Protein AF-A0A353T1M1-F1 (afdb_monomer)

Solvent-accessible surface area (backbone atoms only — not comparable to full-atom values): 14730 Å² total; per-residue (Å²): 143,82,88,76,74,81,73,72,60,61,70,71,72,41,58,68,51,48,52,52,43,51,50,40,51,49,42,43,54,49,25,56,52,33,50,70,33,82,89,44,88,63,19,60,58,56,19,47,50,41,53,51,50,48,58,49,47,55,58,50,44,58,51,51,32,64,75,66,71,57,73,48,77,64,35,68,60,44,44,67,49,39,54,50,50,39,55,50,50,53,47,50,55,39,34,75,69,65,76,42,60,67,69,60,51,50,53,53,52,50,47,54,49,52,52,52,52,54,51,53,67,46,56,76,78,48,96,69,79,77,75,86,57,71,55,53,57,53,21,50,54,35,40,55,52,16,53,53,28,52,74,72,63,43,93,59,19,65,62,41,38,54,50,18,52,51,41,40,51,53,34,48,51,52,49,53,52,54,55,53,53,53,54,50,54,54,52,52,54,52,52,53,51,53,53,52,52,54,55,52,57,55,62,75,71,65,72,96,60,97,69,84,74,82,73,80,86,77,79,82,79,79,76,68,96,61,98,63,86,69,96,76,80,70,84,89,78,83,84,91,82,78,88,79,88,81,136

Mean predicted aligned error: 15.4 Å

Nearest PDB structures (foldseek):
  7drk-assembly1_B  TM=8.259E-01  e=5.791E-07  Staphylococcus aureus subsp. aureus N315

Radius of gyration: 29.07 Å; Cα contacts (8 Å, |Δi|>4): 138; chains: 1; bounding box: 79×62×90 Å

Sequence (247 aa):
MTENILNGGSFLLMNLPNALTLVRFLLVGVYAFLYFNEGLANNEMWAFLVFLLAGLTDILDGEIARRHNQITKWGKMMDPLADKLMLMTVLICLFIDHRIPLWAVSVVVLKELLMIFGVALLYGKKRVVVQSNFYGKFATVLFYIAITALVFNFTYAKYVLWAAIASTVVSSLQYAYSTLIKKKEMKEQGVMAEQCDVLKGQKSGRGPDGEKKQGTEGERWNKDWDGRLSDKDVPLEQSAGSTGKGD

pLDDT: mean 71.66, std 20.16, range [30.95, 94.25]

Structure (mmCIF, N/CA/C/O backbone):
data_AF-A0A353T1M1-F1
#
_entry.id   AF-A0A353T1M1-F1
#
loop_
_atom_site.group_PDB
_atom_site.id
_atom_site.type_symbol
_atom_site.label_atom_id
_atom_site.label_alt_id
_atom_site.label_comp_id
_atom_site.label_asym_id
_atom_site.label_entity_id
_atom_site.label_seq_id
_atom_site.pdbx_PDB_ins_code
_atom_site.Cartn_x
_atom_site.Cartn_y
_atom_site.Cartn_z
_atom_site.occupancy
_atom_site.B_iso_or_equiv
_atom_site.auth_seq_id
_atom_site.auth_comp_id
_atom_site.auth_asym_id
_atom_site.auth_atom_id
_atom_site.pdbx_PDB_model_num
ATOM 1 N N . MET A 1 1 ? -34.826 -20.289 -28.371 1.00 45.22 1 MET A N 1
ATOM 2 C CA . MET A 1 1 ? -33.392 -19.957 -28.174 1.00 45.22 1 MET A CA 1
ATOM 3 C C . MET A 1 1 ? -33.227 -18.506 -27.695 1.00 45.22 1 MET A C 1
ATOM 5 O O . MET A 1 1 ? -32.409 -17.776 -28.230 1.00 45.22 1 MET A O 1
ATOM 9 N N . THR A 1 2 ? -33.988 -18.059 -26.691 1.00 47.09 2 THR A N 1
ATOM 10 C CA . THR A 1 2 ? -33.965 -16.649 -26.235 1.00 47.09 2 THR A CA 1
ATOM 11 C C . THR A 1 2 ? -34.318 -16.516 -24.745 1.00 47.09 2 THR A C 1
ATOM 13 O O . THR A 1 2 ? -34.895 -15.523 -24.332 1.00 47.09 2 THR A O 1
ATOM 16 N N . GLU A 1 3 ? -33.956 -17.499 -23.915 1.00 45.69 3 GLU A N 1
ATOM 17 C CA . GLU A 1 3 ? -34.108 -17.424 -22.445 1.00 45.69 3 GLU A CA 1
ATOM 18 C C . GLU A 1 3 ? -32.755 -17.462 -21.709 1.00 45.69 3 GLU A C 1
ATOM 20 O O . GLU A 1 3 ? -32.647 -17.979 -20.608 1.00 45.69 3 GLU A O 1
ATOM 25 N N . ASN A 1 4 ? -31.691 -16.912 -22.308 1.00 50.88 4 ASN A N 1
ATOM 26 C CA . ASN A 1 4 ? -30.355 -16.872 -21.685 1.00 50.88 4 ASN A CA 1
ATOM 27 C C . ASN A 1 4 ? -29.764 -15.460 -21.524 1.00 50.88 4 ASN A C 1
ATOM 29 O O . ASN A 1 4 ? -28.598 -15.327 -21.171 1.00 50.88 4 ASN A O 1
ATOM 33 N N . ILE A 1 5 ? -30.545 -14.395 -21.737 1.00 54.06 5 ILE A N 1
ATOM 34 C CA . ILE A 1 5 ? -30.039 -13.009 -21.626 1.00 54.06 5 ILE A CA 1
ATOM 35 C C . ILE A 1 5 ? -30.434 -12.341 -20.293 1.00 54.06 5 ILE A C 1
ATOM 37 O O . ILE A 1 5 ? -29.791 -11.388 -19.866 1.00 54.06 5 ILE A O 1
ATOM 41 N N . LEU A 1 6 ? -31.402 -12.888 -19.548 1.00 48.31 6 LEU A N 1
ATOM 42 C CA . LEU A 1 6 ? -31.842 -12.320 -18.262 1.00 48.31 6 LEU A CA 1
ATOM 43 C C . LEU A 1 6 ? -31.117 -12.879 -17.026 1.00 48.31 6 LEU A C 1
ATOM 45 O O . LEU A 1 6 ? -31.485 -12.543 -15.906 1.00 48.31 6 LEU A O 1
ATOM 49 N N . ASN A 1 7 ? -30.062 -13.682 -17.205 1.00 45.16 7 ASN A N 1
ATOM 50 C CA . ASN A 1 7 ? -29.253 -14.207 -16.093 1.00 45.16 7 ASN A CA 1
ATOM 51 C C . ASN A 1 7 ? -27.874 -13.529 -15.954 1.00 45.16 7 ASN A C 1
ATOM 53 O O . ASN A 1 7 ? -27.050 -13.959 -15.155 1.00 45.16 7 ASN A O 1
ATOM 57 N N . GLY A 1 8 ? -27.626 -12.447 -16.703 1.00 43.12 8 GLY A N 1
ATOM 58 C CA . GLY A 1 8 ? -26.467 -11.563 -16.499 1.00 43.12 8 GLY A CA 1
ATOM 59 C C . GLY A 1 8 ? -26.686 -10.493 -15.419 1.00 43.12 8 GLY A C 1
ATOM 60 O O . GLY A 1 8 ? -25.742 -9.822 -15.015 1.00 43.12 8 GLY A O 1
ATOM 61 N N . GLY A 1 9 ? -27.925 -10.327 -14.938 1.00 43.44 9 GLY A N 1
ATOM 62 C CA . GLY A 1 9 ? -28.300 -9.309 -13.947 1.00 43.44 9 GLY A CA 1
ATOM 63 C C . GLY A 1 9 ? -28.197 -9.755 -12.484 1.00 43.44 9 GLY A C 1
ATOM 64 O O . GLY A 1 9 ? -28.266 -8.920 -11.588 1.00 43.44 9 GLY A O 1
ATOM 65 N N . SER A 1 10 ? -28.003 -11.047 -12.211 1.00 45.62 10 SER A N 1
ATOM 66 C CA . SER A 1 10 ? -27.932 -11.588 -10.845 1.00 45.62 10 SER A CA 1
ATOM 67 C C . SER A 1 10 ? -26.574 -11.365 -10.166 1.00 45.62 10 SER A C 1
ATOM 69 O O . SER A 1 10 ? -26.503 -11.386 -8.940 1.00 45.62 10 SER A O 1
ATOM 71 N N . PHE A 1 11 ? -25.514 -11.041 -10.918 1.00 46.78 11 PHE A N 1
ATOM 72 C CA . PHE A 1 11 ? -24.238 -10.600 -10.333 1.00 46.78 11 PHE A CA 1
ATOM 73 C C . PHE A 1 11 ? -24.343 -9.195 -9.710 1.00 46.78 11 PHE A C 1
ATOM 75 O O . PHE A 1 11 ? -23.659 -8.892 -8.736 1.00 46.78 11 PHE A O 1
ATOM 82 N N . LEU A 1 12 ? -25.262 -8.354 -10.207 1.00 46.03 12 LEU A N 1
ATOM 83 C CA . LEU A 1 12 ? -25.548 -7.025 -9.648 1.00 46.03 12 LEU A CA 1
ATOM 84 C C . LEU A 1 12 ? -26.443 -7.073 -8.394 1.00 46.03 12 LEU A C 1
ATOM 86 O O . LEU A 1 12 ? -26.642 -6.047 -7.748 1.00 46.03 12 LEU A O 1
ATOM 90 N N . LEU A 1 13 ? -26.944 -8.259 -8.021 1.00 43.56 13 LEU A N 1
ATOM 91 C CA . LEU A 1 13 ? -27.599 -8.523 -6.733 1.00 43.56 13 LEU A CA 1
ATOM 92 C C . LEU A 1 13 ? -26.611 -8.999 -5.651 1.00 43.56 13 LEU A C 1
ATOM 94 O O . LEU A 1 13 ? -27.024 -9.398 -4.564 1.00 43.56 13 LEU A O 1
ATOM 98 N N . MET A 1 14 ? -25.302 -8.932 -5.903 1.00 53.44 14 MET A N 1
ATOM 99 C CA . MET A 1 14 ? -24.322 -8.804 -4.827 1.00 53.44 14 MET A CA 1
ATOM 100 C C . MET A 1 14 ? -24.173 -7.318 -4.509 1.00 53.44 14 MET A C 1
ATOM 102 O O . MET A 1 14 ? -23.906 -6.530 -5.411 1.00 53.44 14 MET A O 1
ATOM 106 N N . ASN A 1 15 ? -24.332 -6.938 -3.234 1.00 68.81 15 ASN A N 1
ATOM 107 C CA . ASN A 1 15 ? -24.070 -5.584 -2.737 1.00 68.81 15 ASN A CA 1
ATOM 108 C C . ASN A 1 15 ? -22.866 -4.971 -3.463 1.00 68.81 15 ASN A C 1
ATOM 110 O O . ASN A 1 15 ? -21.771 -5.525 -3.364 1.00 68.81 15 ASN A O 1
ATOM 114 N N . LEU A 1 16 ? -23.078 -3.842 -4.151 1.00 69.50 16 LEU A N 1
ATOM 115 C CA . LEU A 1 16 ? -22.086 -3.152 -4.983 1.00 69.50 16 LEU A CA 1
ATOM 116 C C . LEU A 1 16 ? -20.672 -3.143 -4.356 1.00 69.50 16 LEU A C 1
ATOM 118 O O . LEU A 1 16 ? -19.725 -3.499 -5.052 1.00 69.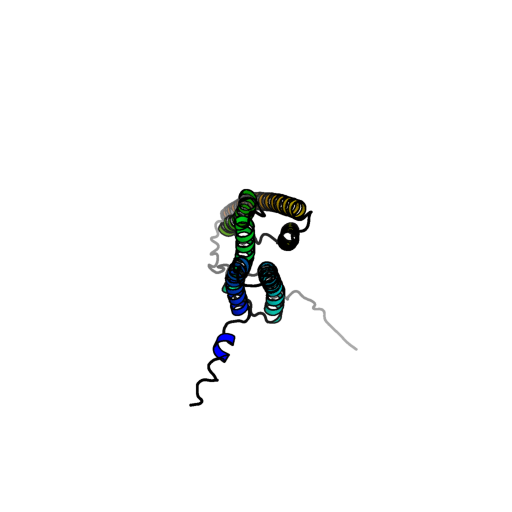50 16 LEU A O 1
ATOM 122 N N . PRO A 1 17 ? -20.499 -2.881 -3.040 1.00 69.44 17 PRO A N 1
ATOM 123 C CA . PRO A 1 17 ? -19.177 -2.919 -2.411 1.00 69.44 17 PRO A CA 1
ATOM 124 C C . PRO A 1 17 ? -18.475 -4.282 -2.487 1.00 69.44 17 PRO A C 1
ATOM 126 O O . PRO A 1 17 ? -17.287 -4.331 -2.763 1.00 69.44 17 PRO A O 1
ATOM 129 N N . ASN A 1 18 ? -19.194 -5.397 -2.319 1.00 76.00 18 ASN A N 1
ATOM 130 C CA . ASN A 1 18 ? -18.602 -6.739 -2.363 1.00 76.00 18 ASN A CA 1
ATOM 131 C C . ASN A 1 18 ? -18.086 -7.104 -3.763 1.00 76.00 18 ASN A C 1
ATOM 133 O O . ASN A 1 18 ? -17.063 -7.773 -3.896 1.00 76.00 18 ASN A O 1
ATOM 137 N N . ALA A 1 19 ? -18.787 -6.656 -4.809 1.00 79.06 19 ALA A N 1
ATOM 138 C CA . ALA A 1 19 ? -18.334 -6.845 -6.181 1.00 79.06 19 ALA A CA 1
ATOM 139 C C . ALA A 1 19 ? -17.029 -6.077 -6.441 1.00 79.06 19 ALA A C 1
ATOM 141 O O . ALA A 1 19 ? -16.116 -6.622 -7.057 1.00 79.06 19 ALA A O 1
ATOM 142 N N . LEU A 1 20 ? -16.903 -4.850 -5.923 1.00 77.88 20 LEU A N 1
ATOM 143 C CA . LEU A 1 20 ? -15.693 -4.042 -6.093 1.00 77.88 20 LEU A CA 1
ATOM 144 C C . LEU A 1 20 ? -14.504 -4.614 -5.315 1.00 77.88 20 LEU A C 1
ATOM 146 O O . LEU A 1 20 ? -13.406 -4.692 -5.871 1.00 77.88 20 LEU A O 1
ATOM 150 N N . THR A 1 21 ? -14.719 -5.122 -4.098 1.00 81.88 21 THR A N 1
ATOM 151 C CA . THR A 1 21 ? -13.661 -5.833 -3.373 1.00 81.88 21 THR A CA 1
ATOM 152 C C . THR A 1 21 ? -13.172 -7.052 -4.160 1.00 81.88 21 THR A C 1
ATOM 154 O O . THR A 1 21 ? -11.967 -7.263 -4.289 1.00 81.88 21 THR A O 1
ATOM 157 N N . LEU A 1 22 ? -14.086 -7.838 -4.743 1.00 83.94 22 LEU A N 1
ATOM 158 C CA . LEU A 1 22 ? -13.748 -9.019 -5.547 1.00 83.94 22 LEU A CA 1
ATOM 159 C C . LEU A 1 22 ? -12.988 -8.650 -6.828 1.00 83.94 22 LEU A C 1
ATOM 161 O O . LEU A 1 22 ? -11.992 -9.292 -7.163 1.00 83.94 22 LEU A O 1
ATOM 165 N N . VAL A 1 23 ? -13.406 -7.580 -7.507 1.00 87.19 23 VAL A N 1
ATOM 166 C CA . VAL A 1 23 ? -12.678 -7.018 -8.652 1.00 87.19 23 VAL A CA 1
ATOM 167 C C . VAL A 1 23 ? -11.261 -6.613 -8.243 1.00 87.19 23 VAL A C 1
ATOM 169 O O . VAL A 1 23 ? -10.322 -6.891 -8.984 1.00 87.19 23 VAL A O 1
ATOM 172 N N . ARG A 1 24 ? -11.063 -6.045 -7.046 1.00 87.69 24 ARG A N 1
ATOM 173 C CA . ARG A 1 24 ? -9.726 -5.709 -6.532 1.00 87.69 24 ARG A CA 1
ATOM 174 C C . ARG A 1 24 ? -8.852 -6.937 -6.324 1.00 87.69 24 ARG A C 1
ATOM 176 O O . ARG A 1 24 ? -7.706 -6.930 -6.755 1.00 87.69 24 ARG A O 1
ATOM 183 N N . PHE A 1 25 ? -9.387 -8.007 -5.742 1.00 88.25 25 PHE A N 1
ATOM 184 C CA . PHE A 1 25 ? -8.661 -9.278 -5.646 1.00 88.25 25 PHE A CA 1
ATOM 185 C C . PHE A 1 25 ? -8.239 -9.807 -7.020 1.00 88.25 25 PHE A C 1
ATOM 187 O O . PHE A 1 25 ? -7.111 -10.272 -7.184 1.00 88.25 25 PHE A O 1
ATOM 194 N N . LEU A 1 26 ? -9.114 -9.689 -8.019 1.00 91.38 26 LEU A N 1
ATOM 195 C CA . LEU A 1 26 ? -8.794 -10.061 -9.392 1.00 91.38 26 LEU A CA 1
ATOM 196 C C . LEU A 1 26 ? -7.691 -9.159 -9.974 1.00 91.38 26 LEU A C 1
ATOM 198 O O . LEU A 1 26 ? -6.747 -9.670 -10.574 1.00 91.38 26 LEU A O 1
ATOM 202 N N . LEU A 1 27 ? -7.752 -7.844 -9.734 1.00 91.75 27 LEU A N 1
ATOM 203 C CA . LEU A 1 27 ? -6.730 -6.870 -10.143 1.00 91.75 27 LEU A CA 1
ATOM 204 C C . LEU A 1 27 ? -5.345 -7.191 -9.555 1.00 91.75 27 LEU A C 1
ATOM 206 O O . LEU A 1 27 ? -4.354 -6.985 -10.248 1.00 91.75 27 LEU A O 1
ATOM 210 N N . VAL A 1 28 ? -5.252 -7.751 -8.340 1.00 93.00 28 VAL A N 1
ATOM 211 C CA . VAL A 1 28 ? -3.972 -8.222 -7.766 1.00 93.00 28 VAL A CA 1
ATOM 212 C C . VAL A 1 28 ? -3.347 -9.318 -8.633 1.00 93.00 28 VAL A C 1
ATOM 214 O O . VAL A 1 28 ? -2.156 -9.268 -8.941 1.00 93.00 28 VAL A O 1
ATOM 217 N N . GLY A 1 29 ? -4.146 -10.303 -9.052 1.00 92.44 29 GLY A N 1
ATOM 218 C CA . GLY A 1 29 ? -3.681 -11.379 -9.931 1.00 92.44 29 GLY A CA 1
ATOM 219 C C . GLY A 1 29 ? -3.311 -10.866 -11.322 1.00 92.44 29 GLY A C 1
ATOM 220 O O . GLY A 1 29 ? -2.262 -11.221 -11.857 1.00 92.44 29 GLY A O 1
ATOM 221 N N . VAL A 1 30 ? -4.137 -9.977 -11.880 1.00 93.50 30 VAL A N 1
ATOM 222 C CA . VAL A 1 30 ? -3.879 -9.333 -13.176 1.00 93.50 30 VAL A CA 1
ATOM 223 C C . VAL A 1 30 ? -2.600 -8.499 -13.136 1.00 93.50 30 VAL A C 1
ATOM 225 O O . VAL A 1 30 ? -1.827 -8.556 -14.085 1.00 93.50 30 VAL A O 1
ATOM 228 N N . TYR A 1 31 ? -2.336 -7.778 -12.043 1.00 94.25 31 TYR A N 1
ATOM 229 C CA . TYR A 1 31 ? -1.090 -7.039 -11.852 1.00 94.25 31 TYR A CA 1
ATOM 230 C C . TYR A 1 31 ? 0.122 -7.964 -11.961 1.00 94.25 31 TYR A C 1
ATOM 232 O O . TYR A 1 31 ? 1.011 -7.707 -12.768 1.00 94.25 31 TYR A O 1
ATOM 240 N N . ALA A 1 32 ? 0.144 -9.053 -11.184 1.00 92.88 32 ALA A N 1
ATOM 241 C CA . ALA A 1 32 ? 1.266 -9.988 -11.182 1.00 92.88 32 ALA A CA 1
ATOM 242 C C . ALA A 1 32 ? 1.455 -10.644 -12.557 1.00 92.88 32 ALA A C 1
ATOM 244 O O . ALA A 1 32 ? 2.579 -10.755 -13.041 1.00 92.88 32 ALA A O 1
ATOM 245 N N . PHE A 1 33 ? 0.351 -11.029 -13.202 1.00 92.81 33 PHE A N 1
ATOM 246 C CA . PHE A 1 33 ? 0.376 -11.597 -14.544 1.00 92.81 33 PHE A CA 1
ATOM 247 C C . PHE A 1 33 ? 0.945 -10.614 -15.569 1.00 92.81 33 PHE A C 1
ATOM 249 O O . PHE A 1 33 ? 1.840 -10.983 -16.319 1.00 92.81 33 PHE A O 1
ATOM 256 N N . LEU A 1 34 ? 0.464 -9.367 -15.593 1.00 92.12 34 LEU A N 1
ATOM 257 C CA . LEU A 1 34 ? 0.955 -8.352 -16.524 1.00 92.12 34 LEU A CA 1
ATOM 258 C C . LEU A 1 34 ? 2.414 -8.000 -16.255 1.00 92.12 34 LEU A C 1
ATOM 260 O O . LEU A 1 34 ? 3.172 -7.908 -17.209 1.00 92.12 34 LEU A O 1
ATOM 264 N N . TYR A 1 35 ? 2.819 -7.859 -14.991 1.00 90.69 35 TYR A N 1
ATOM 265 C CA . TYR A 1 35 ? 4.187 -7.482 -14.627 1.00 90.69 35 TYR A CA 1
ATOM 266 C C . TYR A 1 35 ? 5.226 -8.478 -15.164 1.00 90.69 35 TYR A C 1
ATOM 268 O O . TYR A 1 35 ? 6.243 -8.067 -15.708 1.00 90.69 35 TYR A O 1
ATOM 276 N N . PHE A 1 36 ? 4.952 -9.783 -15.069 1.00 90.19 36 PHE A N 1
ATOM 277 C CA . PHE A 1 36 ? 5.863 -10.833 -15.546 1.00 90.19 36 PHE A CA 1
ATOM 278 C C . PHE A 1 36 ? 5.631 -11.264 -16.999 1.00 90.19 36 PHE A C 1
ATOM 280 O O . PHE A 1 36 ? 6.318 -12.156 -17.494 1.00 90.19 36 PHE A O 1
ATOM 287 N N . ASN A 1 37 ? 4.672 -10.664 -17.707 1.00 90.50 37 ASN A N 1
ATOM 288 C CA . ASN A 1 37 ? 4.412 -11.020 -19.095 1.00 90.50 37 ASN A CA 1
ATOM 289 C C . ASN A 1 37 ? 5.392 -10.300 -20.029 1.00 90.50 37 ASN A C 1
ATOM 291 O O . ASN A 1 37 ? 5.101 -9.223 -20.544 1.00 90.50 37 ASN A O 1
ATOM 295 N N . GLU A 1 38 ? 6.551 -10.915 -20.262 1.00 80.69 38 GLU A N 1
ATOM 296 C CA . GLU A 1 38 ? 7.595 -10.413 -21.171 1.00 80.69 38 GLU A CA 1
ATOM 297 C C . GLU A 1 38 ? 7.135 -10.316 -22.639 1.00 80.69 3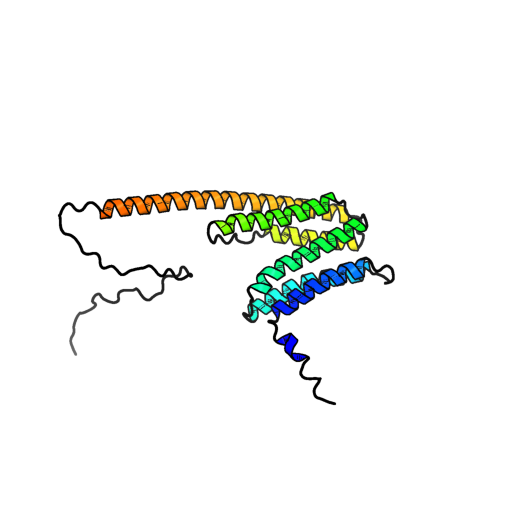8 GLU A C 1
ATOM 299 O O . GLU A 1 38 ? 7.747 -9.614 -23.440 1.00 80.69 38 GLU A O 1
ATOM 304 N N . GLY A 1 39 ? 6.039 -10.992 -23.008 1.00 80.00 39 GLY A N 1
ATOM 305 C CA . GLY A 1 39 ? 5.470 -10.950 -24.357 1.00 80.00 39 GLY A CA 1
ATOM 306 C C . GLY A 1 39 ? 4.669 -9.681 -24.669 1.00 80.00 39 GLY A C 1
ATOM 307 O O . GLY A 1 39 ? 4.360 -9.430 -25.834 1.00 80.00 39 GLY A O 1
ATOM 308 N N . LEU A 1 40 ? 4.323 -8.873 -23.659 1.00 83.56 40 LEU A N 1
ATOM 309 C CA . LEU A 1 40 ? 3.669 -7.579 -23.854 1.00 83.56 40 LEU A CA 1
ATOM 310 C C . LEU A 1 40 ? 4.695 -6.444 -23.879 1.00 83.56 40 LEU A C 1
ATOM 312 O O . LEU A 1 40 ? 5.437 -6.229 -22.924 1.00 83.56 40 LEU A O 1
ATOM 316 N N . ALA A 1 41 ? 4.650 -5.622 -24.929 1.00 82.75 41 ALA A N 1
ATOM 317 C CA . ALA A 1 41 ? 5.358 -4.349 -24.924 1.00 82.75 41 ALA A CA 1
ATOM 318 C C . ALA A 1 41 ? 4.828 -3.452 -23.788 1.00 82.75 41 ALA A C 1
ATOM 320 O O . ALA A 1 41 ? 3.616 -3.275 -23.638 1.00 82.75 41 ALA A O 1
ATOM 321 N N . ASN A 1 42 ? 5.741 -2.854 -23.015 1.00 85.12 42 ASN A N 1
ATOM 322 C CA . ASN A 1 42 ? 5.429 -1.992 -21.866 1.00 85.12 42 ASN A CA 1
ATOM 323 C C . ASN A 1 42 ? 4.602 -2.688 -20.766 1.00 85.12 42 ASN A C 1
ATOM 325 O O . ASN A 1 42 ? 3.761 -2.057 -20.122 1.00 85.12 42 ASN A O 1
ATOM 329 N N . ASN A 1 43 ? 4.832 -3.982 -20.551 1.00 88.62 43 ASN A N 1
ATOM 330 C CA . ASN A 1 43 ? 4.245 -4.786 -19.477 1.00 88.62 43 ASN A CA 1
ATOM 331 C C . ASN A 1 43 ? 4.245 -4.084 -18.096 1.00 88.62 43 ASN A C 1
ATOM 333 O O . ASN A 1 43 ? 3.204 -4.025 -17.440 1.00 88.62 43 ASN A O 1
ATOM 337 N N . GLU A 1 44 ? 5.356 -3.451 -17.704 1.00 86.88 44 GLU A N 1
ATOM 338 C CA . GLU A 1 44 ? 5.484 -2.672 -16.463 1.00 86.88 44 GLU A CA 1
ATOM 339 C C . GLU A 1 44 ? 4.497 -1.495 -16.391 1.00 86.88 44 GLU A C 1
ATOM 341 O O . GLU A 1 44 ? 3.910 -1.231 -15.341 1.00 86.88 44 GLU A O 1
ATOM 346 N N . MET A 1 45 ? 4.266 -0.804 -17.512 1.00 89.25 45 MET A N 1
ATOM 347 C CA . MET A 1 45 ? 3.338 0.327 -17.582 1.00 89.25 45 MET A CA 1
ATOM 348 C C . MET A 1 45 ? 1.886 -0.141 -17.447 1.00 89.25 45 MET A C 1
ATOM 350 O O . MET A 1 45 ? 1.102 0.484 -16.733 1.00 89.25 45 MET A O 1
ATOM 354 N N . TRP A 1 46 ? 1.525 -1.259 -18.082 1.00 91.62 46 TRP A N 1
ATOM 355 C CA . TRP A 1 46 ? 0.195 -1.857 -17.940 1.00 91.62 46 TRP A CA 1
ATOM 356 C C . TRP A 1 46 ? -0.059 -2.364 -16.519 1.00 91.62 46 TRP A C 1
ATOM 358 O O . TRP A 1 46 ? -1.130 -2.114 -15.963 1.00 91.62 46 TRP A O 1
ATOM 368 N N . ALA A 1 47 ? 0.933 -3.008 -15.902 1.00 91.62 47 ALA A N 1
ATOM 369 C CA . ALA A 1 47 ? 0.865 -3.400 -14.499 1.00 91.62 47 ALA A CA 1
ATOM 370 C C . ALA A 1 47 ? 0.691 -2.168 -13.593 1.00 91.62 47 ALA A C 1
ATOM 372 O O . ALA A 1 47 ? -0.185 -2.147 -12.730 1.00 91.62 47 ALA A O 1
ATOM 373 N N . PHE A 1 48 ? 1.442 -1.091 -13.835 1.00 91.31 48 PHE A N 1
ATOM 374 C CA . PHE A 1 48 ? 1.289 0.158 -13.091 1.00 91.31 48 PHE A CA 1
ATOM 375 C C . PHE A 1 48 ? -0.103 0.785 -13.237 1.00 91.31 48 PHE A C 1
ATOM 377 O O . PHE A 1 48 ? -0.675 1.243 -12.248 1.00 91.31 48 PHE A O 1
ATOM 384 N N . LEU A 1 49 ? -0.687 0.771 -14.438 1.00 92.56 49 LEU A N 1
ATOM 385 C CA . LEU A 1 49 ? -2.060 1.237 -14.645 1.00 92.56 49 LEU A CA 1
ATOM 386 C C . LEU A 1 49 ? -3.058 0.415 -13.827 1.00 92.56 49 LEU A C 1
ATOM 388 O O . LEU A 1 49 ? -3.940 0.987 -13.194 1.00 92.56 49 LEU A O 1
ATOM 392 N N . VAL A 1 50 ? -2.893 -0.908 -13.773 1.00 93.56 50 VAL A N 1
ATOM 393 C CA . VAL A 1 50 ? -3.715 -1.786 -12.926 1.00 93.56 50 VAL A CA 1
ATOM 394 C C . VAL A 1 50 ? -3.541 -1.462 -11.441 1.00 93.56 50 VAL A C 1
ATOM 396 O O . VAL A 1 50 ? -4.531 -1.405 -10.713 1.00 93.56 50 VAL A O 1
ATOM 399 N N . PHE A 1 51 ? -2.315 -1.184 -10.993 1.00 92.31 51 PHE A N 1
ATOM 400 C CA . PHE A 1 51 ? -2.044 -0.721 -9.631 1.00 92.31 51 PHE A CA 1
ATOM 401 C C . PHE A 1 51 ? -2.761 0.588 -9.299 1.00 92.31 51 PHE A C 1
ATOM 403 O O . PHE A 1 51 ? -3.440 0.681 -8.274 1.00 92.31 51 PHE A O 1
ATOM 410 N N . LEU A 1 52 ? -2.684 1.572 -10.194 1.00 91.69 52 LEU A N 1
ATOM 411 C CA . LEU A 1 52 ? -3.358 2.852 -10.019 1.00 91.69 52 LEU A CA 1
ATOM 412 C C . LEU A 1 52 ? -4.885 2.697 -10.014 1.00 91.69 52 LEU A C 1
ATOM 414 O O . LEU A 1 52 ? -5.559 3.282 -9.168 1.00 91.69 52 LEU A O 1
ATOM 418 N N . LEU A 1 53 ? -5.432 1.880 -10.919 1.00 91.12 53 LEU A N 1
ATOM 419 C CA . LEU A 1 53 ? -6.864 1.585 -10.984 1.00 91.12 53 LEU A CA 1
ATOM 420 C C . LEU A 1 53 ? -7.355 0.877 -9.719 1.00 91.12 53 LEU A C 1
ATOM 422 O O . LEU A 1 53 ? -8.411 1.237 -9.201 1.00 91.12 53 LEU A O 1
ATOM 426 N N . ALA A 1 54 ? -6.595 -0.082 -9.186 1.00 90.00 54 ALA A N 1
ATOM 427 C CA . ALA A 1 54 ? -6.947 -0.775 -7.949 1.00 90.00 54 ALA A CA 1
ATOM 428 C C . ALA A 1 54 ? -7.026 0.191 -6.754 1.00 90.00 54 ALA A C 1
ATOM 430 O O . ALA A 1 54 ? -7.997 0.140 -5.999 1.00 90.00 54 ALA A O 1
ATOM 431 N N . GLY A 1 55 ? -6.054 1.102 -6.623 1.00 85.75 55 GLY A N 1
ATOM 432 C CA . GLY A 1 55 ? -6.055 2.128 -5.575 1.00 85.75 55 GLY A CA 1
ATOM 433 C C . GLY A 1 55 ? -7.163 3.171 -5.755 1.00 85.75 55 GLY A C 1
ATOM 434 O O . GLY A 1 55 ? -7.810 3.568 -4.789 1.00 85.75 55 GLY A O 1
ATOM 435 N N . LEU A 1 56 ? -7.446 3.586 -6.993 1.00 86.56 56 LEU A N 1
ATOM 436 C CA . LEU A 1 56 ? -8.534 4.526 -7.274 1.00 86.56 56 LEU A CA 1
ATOM 437 C C . LEU A 1 56 ? -9.909 3.909 -6.988 1.00 86.56 56 LEU A C 1
ATOM 439 O O . LEU A 1 56 ? -10.798 4.595 -6.483 1.00 86.56 56 LEU A O 1
ATOM 443 N N . THR A 1 57 ? -10.068 2.613 -7.268 1.00 84.19 57 THR A N 1
ATOM 444 C CA . THR A 1 57 ? -11.310 1.878 -7.000 1.00 84.19 57 THR A CA 1
ATOM 445 C C . THR A 1 57 ? -11.663 1.913 -5.509 1.00 84.19 57 THR A C 1
ATOM 447 O O . THR A 1 57 ? -12.831 2.118 -5.206 1.00 84.19 57 THR A O 1
ATOM 450 N N . ASP A 1 58 ? -10.677 1.854 -4.599 1.00 81.88 58 ASP A N 1
ATOM 451 C CA . ASP A 1 58 ? -10.875 1.952 -3.134 1.00 81.88 58 ASP A CA 1
ATOM 452 C C . ASP A 1 58 ? -11.409 3.303 -2.650 1.00 81.88 58 ASP A C 1
ATOM 454 O O . ASP A 1 58 ? -12.211 3.413 -1.723 1.00 81.88 58 ASP A O 1
ATOM 458 N N . ILE A 1 59 ? -10.981 4.379 -3.300 1.00 78.50 59 ILE A N 1
ATOM 459 C CA . ILE A 1 59 ? -11.465 5.713 -2.948 1.00 78.50 59 ILE A CA 1
ATOM 460 C C . ILE A 1 59 ? -12.906 5.877 -3.439 1.00 78.50 59 ILE A C 1
ATOM 462 O O . ILE A 1 59 ? -13.758 6.425 -2.733 1.00 78.50 59 ILE A O 1
ATOM 466 N N . LEU A 1 60 ? -13.178 5.401 -4.656 1.00 77.44 60 LEU A N 1
ATOM 467 C CA . LEU A 1 60 ? -14.489 5.509 -5.284 1.00 77.44 60 LEU A CA 1
ATOM 468 C C . LEU A 1 60 ? -15.529 4.627 -4.583 1.00 77.44 60 LEU A C 1
ATOM 470 O O . LEU A 1 60 ? -16.639 5.091 -4.320 1.00 77.44 60 LEU A O 1
ATOM 474 N N . ASP A 1 61 ? -15.188 3.390 -4.226 1.00 72.56 61 ASP A N 1
ATOM 475 C CA . ASP A 1 61 ? -16.114 2.466 -3.570 1.00 72.56 61 ASP A CA 1
ATOM 476 C C . ASP A 1 61 ? -16.423 2.858 -2.123 1.00 72.56 61 ASP A C 1
ATOM 478 O O . ASP A 1 61 ? -17.589 2.815 -1.716 1.00 72.56 61 ASP A O 1
ATOM 482 N N . GLY A 1 62 ? -15.441 3.385 -1.391 1.00 70.62 62 GLY A N 1
ATOM 483 C CA . GLY A 1 62 ? -15.639 3.971 -0.070 1.00 70.62 62 GLY A CA 1
ATOM 484 C C . GLY A 1 62 ? -16.571 5.186 -0.092 1.00 70.62 62 GLY A C 1
ATOM 485 O O . GLY A 1 62 ? -17.342 5.404 0.848 1.00 70.62 62 GLY A O 1
ATOM 486 N N . GLU A 1 63 ? -16.561 5.981 -1.162 1.00 72.62 63 GLU A N 1
ATOM 487 C CA . GLU A 1 63 ? -17.486 7.105 -1.334 1.00 72.62 63 GLU A CA 1
ATOM 488 C C . GLU A 1 63 ? -18.898 6.629 -1.701 1.00 72.62 63 GLU A C 1
ATOM 490 O O . GLU A 1 63 ? -19.885 7.060 -1.096 1.00 72.62 63 GLU A O 1
ATOM 495 N N . ILE A 1 64 ? -19.006 5.693 -2.647 1.00 70.19 64 ILE A N 1
ATOM 496 C CA . ILE A 1 64 ? -20.290 5.159 -3.117 1.00 70.19 64 ILE A CA 1
ATOM 497 C C . ILE A 1 64 ? -20.996 4.375 -2.003 1.00 70.19 64 ILE A C 1
ATOM 499 O O . ILE A 1 64 ? -22.197 4.567 -1.793 1.00 70.19 64 ILE A O 1
ATOM 503 N N . ALA A 1 65 ? -20.270 3.557 -1.236 1.00 68.44 65 ALA A N 1
ATOM 504 C CA . ALA A 1 65 ? -20.818 2.782 -0.123 1.00 68.44 65 ALA A CA 1
ATOM 505 C C . ALA A 1 65 ? -21.364 3.679 0.998 1.00 68.44 65 ALA A C 1
ATOM 507 O O . ALA A 1 65 ? -22.413 3.376 1.573 1.00 68.44 65 ALA A O 1
ATOM 508 N N . ARG A 1 66 ? -20.693 4.809 1.276 1.00 70.06 66 ARG A N 1
ATOM 509 C CA . ARG A 1 66 ? -21.162 5.814 2.244 1.00 70.06 66 ARG A CA 1
ATOM 510 C C . ARG A 1 66 ? -22.432 6.515 1.776 1.00 70.06 66 ARG A C 1
ATOM 512 O O . ARG A 1 66 ? -23.323 6.742 2.586 1.00 70.06 66 ARG A O 1
ATOM 519 N N . ARG A 1 67 ? -22.539 6.820 0.482 1.00 70.06 67 ARG A N 1
ATOM 520 C CA . ARG A 1 67 ? -23.718 7.490 -0.094 1.00 70.06 67 ARG A CA 1
ATOM 521 C C . ARG A 1 67 ? -24.945 6.585 -0.176 1.00 70.06 67 ARG A C 1
ATOM 523 O O . ARG A 1 67 ? -26.055 7.073 -0.013 1.00 70.06 67 ARG A O 1
ATOM 530 N N . HIS A 1 68 ? -24.751 5.284 -0.384 1.00 67.75 68 HIS A N 1
ATOM 531 C CA . HIS A 1 68 ? -25.852 4.330 -0.545 1.00 67.75 68 HIS A CA 1
ATOM 532 C C . HIS A 1 68 ? -26.211 3.568 0.742 1.00 67.75 68 HIS A C 1
ATOM 534 O O . HIS A 1 68 ? -27.134 2.762 0.717 1.00 67.75 68 HIS A O 1
ATOM 540 N N . ASN A 1 69 ? -25.509 3.788 1.865 1.00 66.19 69 ASN A N 1
ATOM 541 C CA . ASN A 1 69 ? -25.677 3.033 3.122 1.00 66.19 69 ASN A CA 1
ATOM 542 C C . ASN A 1 69 ? -25.571 1.497 2.969 1.00 66.19 69 ASN A C 1
ATOM 544 O O . ASN A 1 69 ? -26.001 0.741 3.838 1.00 66.19 69 ASN A O 1
ATOM 548 N N . GLN A 1 70 ? -24.954 1.005 1.891 1.00 66.06 70 GLN A N 1
ATOM 549 C CA . GLN A 1 70 ? -24.851 -0.426 1.574 1.00 66.06 70 GLN A CA 1
ATOM 550 C C . GLN A 1 70 ? -23.579 -1.070 2.150 1.00 66.06 70 GLN A C 1
ATOM 552 O O . GLN A 1 70 ? -22.930 -1.892 1.506 1.00 66.06 70 GLN A O 1
ATOM 557 N N . ILE A 1 71 ? -23.198 -0.709 3.376 1.00 67.19 71 ILE A N 1
ATOM 558 C CA . ILE A 1 71 ? -21.970 -1.214 4.002 1.00 67.19 71 ILE A CA 1
ATOM 559 C C . ILE A 1 71 ? -22.207 -2.638 4.521 1.00 67.19 71 ILE A C 1
ATOM 561 O O . ILE A 1 71 ? -22.935 -2.848 5.492 1.00 67.19 71 ILE A O 1
ATOM 565 N N . THR A 1 72 ? -21.560 -3.631 3.907 1.00 74.69 72 THR A N 1
ATOM 566 C CA . THR A 1 72 ? -21.587 -5.015 4.406 1.00 74.69 72 THR A CA 1
ATOM 567 C C . THR A 1 72 ? -20.472 -5.256 5.421 1.00 74.69 72 THR A C 1
ATOM 569 O O . THR A 1 72 ? -19.383 -4.688 5.328 1.00 74.69 72 THR A O 1
ATOM 572 N N . LYS A 1 73 ? -20.718 -6.139 6.401 1.00 74.50 73 LYS A N 1
ATOM 573 C CA . LYS A 1 73 ? -19.678 -6.570 7.356 1.00 74.50 73 LYS A CA 1
ATOM 574 C C . LYS A 1 73 ? -18.516 -7.284 6.652 1.00 74.50 73 LYS A C 1
ATOM 576 O O . LYS A 1 73 ? -17.376 -7.119 7.069 1.00 74.50 73 LYS A O 1
ATOM 581 N N . TRP A 1 74 ? -18.823 -8.043 5.596 1.00 73.94 74 TRP A N 1
ATOM 582 C CA . TRP A 1 74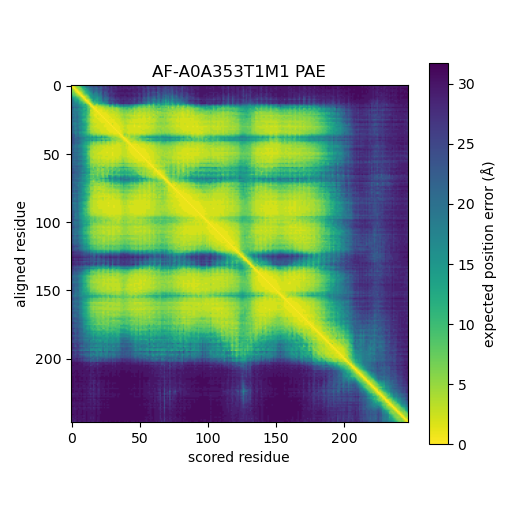 ? -17.842 -8.761 4.782 1.00 73.94 74 TRP A CA 1
ATOM 583 C C . TRP A 1 74 ? -16.950 -7.813 3.980 1.00 73.94 74 TRP A C 1
ATOM 585 O O . TRP A 1 74 ? -15.737 -7.867 4.158 1.00 73.94 74 TRP A O 1
ATOM 595 N N . GLY A 1 75 ? -17.529 -6.901 3.190 1.00 74.50 75 GLY A N 1
ATOM 596 C CA . GLY A 1 75 ? -16.769 -5.915 2.410 1.00 74.50 75 GLY A CA 1
ATOM 597 C C . GLY A 1 75 ? -15.837 -5.098 3.300 1.00 74.50 75 GLY A C 1
ATOM 598 O O . GLY A 1 75 ? -14.631 -5.117 3.106 1.00 74.50 75 GLY A O 1
ATOM 599 N N . LYS A 1 76 ? -16.350 -4.572 4.421 1.00 75.38 76 LYS A N 1
ATOM 600 C CA . LYS A 1 76 ? -15.549 -3.789 5.378 1.00 75.38 76 LYS A CA 1
ATOM 601 C C . LYS A 1 76 ? -14.308 -4.517 5.923 1.00 75.38 76 LYS A C 1
ATOM 603 O O . LYS A 1 76 ? -13.341 -3.864 6.310 1.00 75.38 76 LYS A O 1
ATOM 608 N N . MET A 1 77 ? -14.343 -5.846 6.024 1.00 78.12 77 MET A N 1
ATOM 609 C CA . MET A 1 77 ? -13.188 -6.646 6.450 1.00 78.12 77 MET A CA 1
ATOM 610 C C . MET A 1 77 ? -12.264 -6.996 5.278 1.00 78.12 77 MET A C 1
ATOM 612 O O . MET A 1 77 ? -11.052 -7.087 5.464 1.00 78.12 77 MET A O 1
ATOM 616 N N . MET A 1 78 ? -12.835 -7.198 4.093 1.00 81.69 78 MET A N 1
ATOM 617 C CA . MET A 1 78 ? -12.118 -7.594 2.885 1.00 81.69 78 MET A CA 1
ATOM 618 C C . MET A 1 78 ? -11.416 -6.413 2.201 1.00 81.69 78 MET A C 1
ATOM 620 O O . MET A 1 78 ? -10.331 -6.617 1.667 1.00 81.69 78 MET A O 1
ATOM 624 N N . ASP A 1 79 ? -11.951 -5.190 2.265 1.00 81.50 79 ASP A N 1
ATOM 625 C CA . ASP A 1 79 ? -11.355 -4.017 1.599 1.00 81.50 79 ASP A CA 1
ATOM 626 C C . ASP A 1 79 ? -9.922 -3.740 2.093 1.00 81.50 79 ASP A C 1
ATOM 628 O O . ASP A 1 79 ? -9.002 -3.695 1.268 1.00 81.50 79 ASP A O 1
ATOM 632 N N . PRO A 1 80 ? -9.653 -3.682 3.418 1.00 80.38 80 PRO A N 1
ATOM 633 C CA . PRO A 1 80 ? -8.291 -3.492 3.918 1.00 80.38 80 PRO A CA 1
ATOM 634 C C . PRO A 1 80 ? -7.382 -4.698 3.659 1.00 80.38 80 PRO A C 1
ATOM 636 O O . PRO A 1 80 ? -6.161 -4.561 3.682 1.00 80.38 80 PRO A O 1
ATOM 639 N N . LEU A 1 81 ? -7.951 -5.893 3.465 1.00 84.50 81 LEU A N 1
ATOM 640 C CA . LEU A 1 81 ? -7.185 -7.090 3.125 1.00 84.50 81 LEU A CA 1
ATOM 641 C C . LEU A 1 81 ? -6.729 -7.031 1.663 1.00 84.50 81 LEU A C 1
ATOM 643 O O . LEU A 1 81 ? -5.552 -7.254 1.388 1.00 84.50 81 LEU A O 1
ATOM 647 N N . ALA A 1 82 ? -7.636 -6.686 0.747 1.00 87.62 82 ALA A N 1
ATOM 648 C CA . ALA A 1 82 ? -7.349 -6.545 -0.675 1.00 87.62 82 ALA A CA 1
ATOM 649 C C . ALA A 1 82 ? -6.325 -5.430 -0.945 1.00 87.62 82 ALA A C 1
ATOM 651 O O . ALA A 1 82 ? -5.397 -5.640 -1.724 1.00 87.62 82 ALA A O 1
ATOM 652 N N . ASP A 1 83 ? -6.440 -4.285 -0.261 1.00 85.38 83 ASP A N 1
ATOM 653 C CA . ASP A 1 83 ? -5.461 -3.187 -0.355 1.00 85.38 83 ASP A CA 1
ATOM 654 C C . ASP A 1 83 ? -4.049 -3.643 0.058 1.00 85.38 83 ASP A C 1
ATOM 656 O O . ASP A 1 83 ? -3.078 -3.488 -0.687 1.00 85.38 83 ASP A O 1
ATOM 660 N N . LYS A 1 84 ? -3.932 -4.326 1.204 1.00 87.25 84 LYS A N 1
ATOM 661 C CA . LYS A 1 84 ? -2.645 -4.863 1.671 1.00 87.25 84 LYS A CA 1
ATOM 662 C C . LYS A 1 84 ? -2.077 -5.907 0.722 1.00 87.25 84 LYS A C 1
ATOM 664 O O . LYS A 1 84 ? -0.875 -5.902 0.480 1.00 87.25 84 LYS A O 1
ATOM 669 N N . LEU A 1 85 ? -2.911 -6.797 0.188 1.00 91.12 85 LEU A N 1
ATOM 670 C CA . LEU A 1 85 ? -2.463 -7.810 -0.766 1.00 91.12 85 LEU A CA 1
ATOM 671 C C . LEU A 1 85 ? -1.922 -7.180 -2.044 1.00 91.12 85 LEU A C 1
ATOM 673 O O . LEU A 1 85 ? -0.880 -7.618 -2.521 1.00 91.12 85 LEU A O 1
ATOM 677 N N . MET A 1 86 ? -2.569 -6.131 -2.555 1.00 92.06 86 MET A N 1
ATOM 678 C CA . MET A 1 86 ? -2.062 -5.400 -3.713 1.00 92.06 86 MET A CA 1
ATOM 679 C C . MET A 1 86 ? -0.673 -4.824 -3.439 1.00 92.06 86 MET A C 1
ATOM 681 O O . MET A 1 86 ? 0.259 -5.067 -4.205 1.00 92.06 86 MET A O 1
ATOM 685 N N . LEU A 1 87 ? -0.507 -4.132 -2.307 1.00 90.38 87 LEU A N 1
ATOM 686 C CA . LEU A 1 87 ? 0.783 -3.572 -1.909 1.00 90.38 87 LEU A CA 1
ATOM 687 C C . LEU A 1 87 ? 1.862 -4.658 -1.762 1.00 90.38 87 LEU A C 1
ATOM 689 O O . LEU A 1 87 ? 2.976 -4.483 -2.253 1.00 90.38 87 LEU A O 1
ATOM 693 N N . MET A 1 88 ? 1.543 -5.791 -1.124 1.00 91.75 88 MET A N 1
ATOM 694 C CA . MET A 1 88 ? 2.491 -6.899 -0.960 1.00 91.75 88 MET A CA 1
ATOM 695 C C . MET A 1 88 ? 2.890 -7.516 -2.296 1.00 91.75 88 MET A C 1
ATOM 697 O O . MET A 1 88 ? 4.078 -7.731 -2.525 1.00 91.75 88 MET A O 1
ATOM 701 N N . THR A 1 89 ? 1.932 -7.767 -3.188 1.00 93.94 89 THR A N 1
ATOM 702 C CA . THR A 1 89 ? 2.205 -8.311 -4.522 1.00 93.94 89 THR A CA 1
ATOM 703 C C . THR A 1 89 ? 3.134 -7.393 -5.306 1.00 93.94 89 THR A C 1
ATOM 705 O O . THR A 1 89 ? 4.129 -7.861 -5.852 1.00 93.94 89 THR A O 1
ATOM 708 N N . VAL A 1 90 ? 2.877 -6.082 -5.299 1.00 93.25 90 VAL A N 1
ATOM 709 C CA . VAL A 1 90 ? 3.732 -5.092 -5.969 1.00 93.25 90 VAL A CA 1
ATOM 710 C C . VAL A 1 90 ? 5.163 -5.138 -5.432 1.00 93.25 90 VAL A C 1
ATOM 712 O O . VAL A 1 90 ? 6.113 -5.191 -6.213 1.00 93.25 90 VAL A O 1
ATOM 715 N N . LEU A 1 91 ? 5.334 -5.162 -4.108 1.00 92.19 91 LEU A N 1
ATOM 716 C CA . LEU A 1 91 ? 6.657 -5.244 -3.485 1.00 92.19 91 LEU A CA 1
ATOM 717 C C . LEU A 1 91 ? 7.369 -6.564 -3.808 1.00 92.19 91 LEU A C 1
ATOM 719 O O . LEU A 1 91 ? 8.567 -6.559 -4.078 1.00 92.19 91 LEU A O 1
ATOM 723 N N . ILE A 1 92 ? 6.653 -7.689 -3.820 1.00 93.50 92 ILE A N 1
ATOM 724 C CA . ILE A 1 92 ? 7.222 -8.993 -4.184 1.00 93.50 92 ILE A CA 1
ATOM 725 C C . ILE A 1 92 ? 7.674 -8.995 -5.649 1.00 93.50 92 ILE A C 1
ATOM 727 O O . ILE A 1 92 ? 8.791 -9.423 -5.927 1.00 93.50 92 ILE A O 1
ATOM 731 N N . CYS A 1 93 ? 6.865 -8.466 -6.572 1.00 92.69 93 CYS A N 1
ATOM 732 C CA . CYS A 1 93 ? 7.239 -8.323 -7.982 1.00 92.69 93 CYS A CA 1
ATOM 733 C C . CYS A 1 93 ? 8.516 -7.484 -8.152 1.00 92.69 93 CYS A C 1
ATOM 735 O O . CYS A 1 93 ? 9.450 -7.916 -8.824 1.00 92.69 93 CYS A O 1
ATOM 737 N N . LEU A 1 94 ? 8.599 -6.334 -7.475 1.00 91.38 94 LEU A N 1
ATOM 738 C CA . LEU A 1 94 ? 9.784 -5.466 -7.498 1.00 91.38 94 LEU A CA 1
ATOM 739 C C . LEU A 1 94 ? 11.024 -6.120 -6.866 1.00 91.38 94 LEU A C 1
ATOM 741 O O . LEU A 1 94 ? 12.152 -5.802 -7.245 1.00 91.38 94 LEU A O 1
ATOM 745 N N . PHE A 1 95 ? 10.837 -6.998 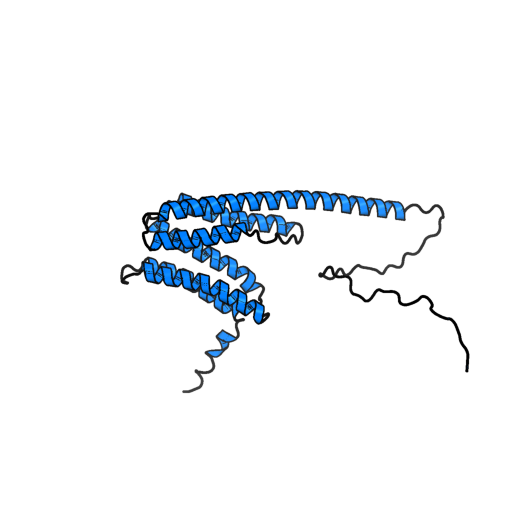-5.879 1.00 93.19 95 PHE A N 1
ATOM 746 C CA . PHE A 1 95 ? 11.924 -7.767 -5.274 1.00 93.19 95 PHE A CA 1
ATOM 747 C C . PHE A 1 95 ? 12.450 -8.852 -6.221 1.00 93.19 95 PHE A C 1
ATOM 749 O O . PHE A 1 95 ? 13.666 -9.004 -6.342 1.00 93.19 95 PHE A O 1
ATOM 756 N N . ILE A 1 96 ? 11.553 -9.580 -6.895 1.00 92.38 96 ILE A N 1
ATOM 757 C CA . ILE A 1 96 ? 11.917 -10.598 -7.892 1.00 92.38 96 ILE A CA 1
ATOM 758 C C . ILE A 1 96 ? 12.710 -9.957 -9.038 1.00 92.38 96 ILE A C 1
ATOM 760 O O . ILE A 1 96 ? 13.702 -10.524 -9.475 1.00 92.38 96 ILE A O 1
ATOM 764 N N . ASP A 1 97 ? 12.343 -8.738 -9.439 1.00 89.44 97 ASP A N 1
ATOM 765 C CA . ASP A 1 97 ? 13.067 -7.937 -10.437 1.00 89.44 97 ASP A CA 1
ATOM 766 C C . ASP A 1 97 ? 14.331 -7.236 -9.880 1.00 89.44 97 ASP A C 1
ATOM 768 O O . ASP A 1 97 ? 14.904 -6.341 -10.495 1.00 89.44 97 ASP A O 1
ATOM 772 N N . HIS A 1 98 ? 14.765 -7.585 -8.663 1.00 88.00 98 HIS A N 1
ATOM 773 C CA . HIS A 1 98 ? 15.955 -7.050 -7.988 1.00 88.00 98 HIS A CA 1
ATOM 774 C C . HIS A 1 98 ? 16.008 -5.515 -7.817 1.00 88.00 98 HIS A C 1
ATOM 776 O O . HIS A 1 98 ? 17.055 -4.962 -7.462 1.00 88.00 98 HIS A O 1
ATOM 782 N N . ARG A 1 99 ? 14.886 -4.800 -7.990 1.00 87.94 99 ARG A N 1
ATOM 783 C CA . ARG A 1 99 ? 14.814 -3.336 -7.811 1.00 87.94 99 ARG A CA 1
ATOM 784 C C . ARG A 1 99 ? 14.844 -2.926 -6.348 1.00 87.94 99 ARG A C 1
ATOM 786 O O . ARG A 1 99 ? 15.344 -1.847 -6.013 1.00 87.94 99 ARG A O 1
ATOM 793 N N . ILE A 1 100 ? 14.320 -3.787 -5.479 1.00 90.62 100 ILE A N 1
ATOM 794 C CA . ILE A 1 100 ? 14.307 -3.585 -4.032 1.00 90.62 100 ILE A CA 1
ATOM 795 C C . ILE A 1 100 ? 14.902 -4.794 -3.303 1.00 90.62 100 ILE A C 1
ATOM 797 O O . ILE A 1 100 ? 14.756 -5.928 -3.755 1.00 90.62 100 ILE A O 1
ATOM 801 N N . PRO A 1 101 ? 15.567 -4.585 -2.159 1.00 91.94 101 PRO A N 1
ATOM 802 C CA . PRO A 1 101 ? 16.117 -5.679 -1.373 1.00 91.94 101 PRO A CA 1
ATOM 803 C C . PRO A 1 101 ? 15.036 -6.382 -0.535 1.00 91.94 101 PRO A C 1
ATOM 805 O O . PRO A 1 101 ? 14.095 -5.747 -0.059 1.00 91.94 101 PRO A O 1
ATOM 808 N N . LEU A 1 102 ? 15.219 -7.680 -0.262 1.00 91.38 102 LEU A N 1
ATOM 809 C CA . LEU A 1 102 ? 14.257 -8.495 0.499 1.00 91.38 102 LEU A CA 1
ATOM 810 C C . LEU A 1 102 ? 13.927 -7.905 1.878 1.00 91.38 102 LEU A C 1
ATOM 812 O O . LEU A 1 102 ? 12.779 -7.939 2.314 1.00 91.38 102 LEU A O 1
ATOM 816 N N . TRP A 1 103 ? 14.922 -7.329 2.561 1.00 91.56 103 TRP A N 1
ATOM 817 C CA . TRP A 1 103 ? 14.719 -6.754 3.892 1.00 91.56 103 TRP A CA 1
ATOM 818 C C . TRP A 1 103 ? 13.710 -5.589 3.870 1.00 91.56 103 TRP A C 1
ATOM 820 O O . TRP A 1 103 ? 12.981 -5.417 4.843 1.00 91.56 103 TRP A O 1
ATOM 830 N N . ALA A 1 104 ? 13.603 -4.837 2.764 1.00 89.12 104 ALA A N 1
ATOM 831 C CA . ALA A 1 104 ? 12.617 -3.765 2.625 1.00 89.12 104 ALA A CA 1
ATOM 832 C C . ALA A 1 104 ? 11.189 -4.326 2.604 1.00 89.12 104 ALA A C 1
ATOM 834 O O . ALA A 1 104 ? 10.316 -3.822 3.312 1.00 89.12 104 ALA A O 1
ATOM 835 N N . VAL A 1 105 ? 10.971 -5.415 1.859 1.00 91.50 105 VAL A N 1
ATOM 836 C CA . VAL A 1 105 ? 9.689 -6.136 1.826 1.00 91.50 105 VAL A CA 1
ATOM 837 C C . VAL A 1 105 ? 9.346 -6.660 3.220 1.00 91.50 105 VAL A C 1
ATOM 839 O O . VAL A 1 105 ? 8.248 -6.415 3.719 1.00 91.50 105 VAL A O 1
ATOM 842 N N . SER A 1 106 ? 10.306 -7.297 3.896 1.00 91.94 106 SER A N 1
ATOM 843 C CA . SER A 1 106 ? 10.117 -7.833 5.248 1.00 91.94 106 SER A CA 1
ATOM 844 C C . SER A 1 106 ? 9.718 -6.762 6.264 1.00 91.94 106 SER A C 1
ATOM 846 O O . SER A 1 106 ? 8.855 -7.018 7.100 1.00 91.94 106 SER A O 1
ATOM 848 N N . VAL A 1 107 ? 10.293 -5.555 6.194 1.00 90.88 107 VAL A N 1
ATOM 849 C CA . VAL A 1 107 ? 9.923 -4.440 7.086 1.00 90.88 107 VAL A CA 1
ATOM 850 C C . VAL A 1 107 ? 8.468 -4.021 6.876 1.00 90.88 107 VAL A C 1
ATOM 852 O O . VAL A 1 107 ? 7.743 -3.827 7.854 1.00 90.88 107 VAL A O 1
ATOM 855 N N . VAL A 1 108 ? 8.015 -3.917 5.624 1.00 88.94 108 VAL A N 1
ATOM 856 C CA . VAL A 1 108 ? 6.623 -3.552 5.312 1.00 88.94 108 VAL A CA 1
ATOM 857 C C . VAL A 1 108 ? 5.656 -4.639 5.779 1.00 88.94 108 VAL A C 1
ATOM 859 O O . VAL A 1 108 ? 4.674 -4.331 6.455 1.00 88.94 108 VAL A O 1
ATOM 862 N N . VAL A 1 109 ? 5.967 -5.908 5.501 1.00 89.81 109 VAL A N 1
ATOM 863 C CA . VAL A 1 109 ? 5.186 -7.063 5.974 1.00 89.81 109 VAL A CA 1
ATOM 864 C C . VAL A 1 109 ? 5.086 -7.070 7.495 1.00 89.81 109 VAL A C 1
ATOM 866 O O . VAL A 1 109 ? 3.987 -7.154 8.045 1.00 89.81 109 VAL A O 1
ATOM 869 N N . LEU A 1 110 ? 6.216 -6.922 8.188 1.00 89.81 110 LEU A N 1
ATOM 870 C CA . LEU A 1 110 ? 6.262 -6.919 9.646 1.00 89.81 110 LEU A CA 1
ATOM 871 C C . LEU A 1 110 ? 5.438 -5.769 10.234 1.00 89.81 110 LEU A C 1
ATOM 873 O O . LEU A 1 110 ? 4.670 -5.992 11.168 1.00 89.81 110 LEU A O 1
ATOM 877 N N . LYS A 1 111 ? 5.537 -4.560 9.671 1.00 85.88 111 LYS A N 1
ATOM 878 C CA . LYS A 1 111 ? 4.693 -3.415 10.046 1.00 85.88 111 LYS A CA 1
ATOM 879 C C . LYS A 1 111 ? 3.207 -3.755 9.938 1.00 85.88 111 LYS A C 1
ATOM 881 O O . LYS A 1 111 ? 2.444 -3.434 10.850 1.00 85.88 111 LYS A O 1
ATOM 886 N N . GLU A 1 112 ? 2.781 -4.338 8.819 1.00 85.19 112 GLU A N 1
ATOM 887 C CA . GLU A 1 112 ? 1.364 -4.619 8.575 1.00 85.19 112 GLU A CA 1
ATOM 888 C C . GLU A 1 112 ? 0.832 -5.673 9.547 1.00 85.19 112 GLU A C 1
ATOM 890 O O . GLU A 1 112 ? -0.262 -5.513 10.096 1.00 85.19 112 GLU A O 1
ATOM 895 N N . LEU A 1 113 ? 1.639 -6.696 9.840 1.00 85.62 113 LEU A N 1
ATOM 896 C CA . LEU A 1 113 ? 1.341 -7.683 10.873 1.00 85.62 113 LEU A CA 1
ATOM 897 C C . LEU A 1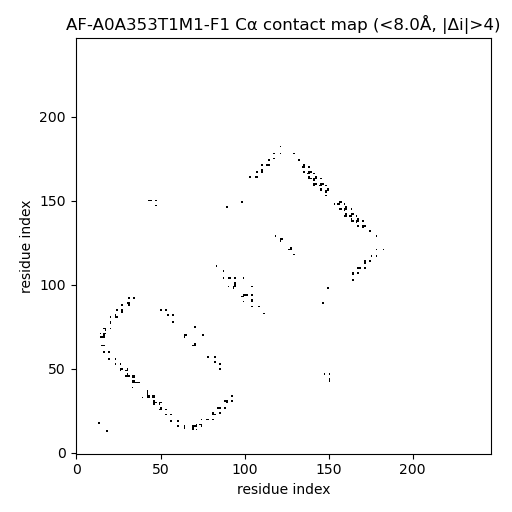 113 ? 1.256 -7.033 12.257 1.00 85.62 113 LEU A C 1
ATOM 899 O O . LEU A 1 113 ? 0.262 -7.230 12.952 1.00 85.62 113 LEU A O 1
ATOM 903 N N . LEU A 1 114 ? 2.234 -6.209 12.643 1.00 84.38 114 LEU A N 1
ATOM 904 C CA . LEU A 1 114 ? 2.228 -5.489 13.922 1.00 84.38 114 LEU A CA 1
ATOM 905 C C . LEU A 1 114 ? 0.976 -4.622 14.087 1.00 84.38 114 LEU A C 1
ATOM 907 O O . LEU A 1 114 ? 0.402 -4.575 15.175 1.00 84.38 114 LEU A O 1
ATOM 911 N N . MET A 1 115 ? 0.521 -3.971 13.016 1.00 79.81 115 MET A N 1
ATOM 912 C CA . MET A 1 115 ? -0.699 -3.168 13.043 1.00 79.81 115 MET A CA 1
ATOM 913 C C . MET A 1 115 ? -1.942 -4.041 13.270 1.00 79.81 115 MET A C 1
ATOM 915 O O . MET A 1 115 ? -2.764 -3.713 14.124 1.00 79.81 115 MET A O 1
ATOM 919 N N . ILE A 1 116 ? -2.065 -5.174 12.569 1.00 81.38 116 ILE A N 1
ATOM 920 C CA . ILE A 1 116 ? -3.194 -6.108 12.732 1.00 81.38 116 ILE A CA 1
ATOM 921 C C . ILE A 1 116 ? -3.191 -6.728 14.137 1.00 81.38 116 ILE A C 1
ATOM 923 O O . ILE A 1 116 ? -4.216 -6.705 14.822 1.00 81.38 116 ILE A O 1
ATOM 927 N N . PHE A 1 117 ? -2.044 -7.230 14.602 1.00 82.75 117 PHE A N 1
ATOM 928 C CA . PHE A 1 117 ? -1.895 -7.793 15.947 1.00 82.75 117 PHE A CA 1
ATOM 929 C C . PHE A 1 117 ? -2.171 -6.751 17.035 1.00 82.75 117 PHE A C 1
ATOM 931 O O . PHE A 1 117 ? -2.842 -7.057 18.020 1.00 82.75 117 PHE A O 1
ATOM 938 N N . GLY A 1 118 ? -1.715 -5.509 16.848 1.00 77.06 118 GLY A N 1
ATOM 939 C CA . GLY A 1 118 ? -1.986 -4.407 17.769 1.00 77.06 118 GLY A CA 1
ATOM 940 C C . GLY A 1 118 ? -3.482 -4.136 17.935 1.00 77.06 118 GLY A C 1
ATOM 941 O O . GLY A 1 118 ? -3.958 -4.002 19.064 1.00 77.06 118 GLY A O 1
ATOM 942 N N . VAL A 1 119 ? -4.241 -4.140 16.832 1.00 73.75 119 VAL A N 1
ATOM 943 C CA . VAL A 1 119 ? -5.710 -4.045 16.869 1.00 73.75 119 VAL A CA 1
ATOM 944 C C . VAL A 1 119 ? -6.317 -5.257 17.580 1.00 73.75 119 VAL A C 1
ATOM 946 O O . VAL A 1 119 ? -7.144 -5.081 18.475 1.00 73.75 119 VAL A O 1
ATOM 949 N N . ALA A 1 120 ? -5.907 -6.476 17.223 1.00 78.19 120 ALA A N 1
ATOM 950 C CA . ALA A 1 120 ? -6.464 -7.708 17.783 1.00 78.19 120 ALA A CA 1
ATOM 951 C C . ALA A 1 120 ? -6.288 -7.798 19.312 1.00 78.19 120 ALA A C 1
ATOM 953 O O . ALA A 1 120 ? -7.235 -8.128 20.029 1.00 78.19 120 ALA A O 1
ATOM 954 N N . LEU A 1 121 ? -5.112 -7.423 19.831 1.00 73.81 121 LEU A N 1
ATOM 955 C CA . LEU A 1 121 ? -4.826 -7.398 21.271 1.00 73.81 121 LEU A CA 1
ATOM 956 C C . LEU A 1 121 ? -5.708 -6.407 22.046 1.00 73.81 121 LEU A C 1
ATOM 958 O O . LEU A 1 121 ? -6.036 -6.656 23.208 1.00 73.81 121 LEU A O 1
ATOM 962 N N . LEU A 1 122 ? -6.090 -5.289 21.424 1.00 68.19 122 LEU A N 1
ATOM 963 C CA . LEU A 1 122 ? -6.972 -4.286 22.025 1.00 68.19 122 LEU A CA 1
ATOM 964 C C . LEU A 1 122 ? -8.446 -4.699 21.958 1.00 68.19 122 LEU A C 1
ATOM 966 O O . LEU A 1 122 ? -9.170 -4.551 22.945 1.00 68.19 122 LEU A O 1
ATOM 970 N N . TYR A 1 123 ? -8.878 -5.265 20.829 1.00 65.75 123 TYR A N 1
ATOM 971 C CA . TYR A 1 123 ? -10.253 -5.733 20.638 1.00 65.75 123 TYR A CA 1
ATOM 972 C C . TYR A 1 123 ? -10.643 -6.845 21.613 1.00 65.75 123 TYR A C 1
ATOM 974 O O . TYR A 1 123 ? -11.794 -6.898 22.042 1.00 65.75 123 TYR A O 1
ATOM 982 N N . GLY A 1 124 ? -9.688 -7.682 22.027 1.00 57.88 124 GLY A N 1
ATOM 983 C CA . GLY A 1 124 ? -9.928 -8.757 22.989 1.00 57.88 124 GLY A CA 1
ATOM 984 C C . GLY A 1 124 ? -10.354 -8.307 24.396 1.00 57.88 124 GLY A C 1
ATOM 985 O O . GLY A 1 124 ? -10.752 -9.163 25.180 1.00 57.88 124 GLY A O 1
ATOM 986 N N . LYS A 1 125 ? -10.277 -7.009 24.757 1.00 54.59 125 LYS A N 1
ATOM 987 C CA . LYS A 1 125 ? -10.542 -6.554 26.143 1.00 54.59 125 LYS A CA 1
ATOM 988 C C . LYS A 1 125 ? -11.608 -5.470 26.355 1.00 54.59 125 LYS A C 1
ATOM 990 O O . LYS A 1 125 ? -11.989 -5.285 27.503 1.00 54.59 125 LYS A O 1
ATOM 995 N N . LYS A 1 126 ? -12.106 -4.790 25.317 1.00 50.25 126 LYS A N 1
ATOM 996 C CA . LYS A 1 126 ? -13.343 -3.959 25.244 1.00 50.25 126 LYS A CA 1
ATOM 997 C C . LYS A 1 126 ? -13.275 -3.134 23.950 1.00 50.25 126 LYS A C 1
ATOM 999 O O . LYS A 1 126 ? -12.185 -2.945 23.419 1.00 50.25 126 LYS A O 1
ATOM 1004 N N . ARG A 1 127 ? -14.422 -2.653 23.439 1.00 42.59 127 ARG A N 1
ATOM 1005 C CA . ARG A 1 127 ? -14.564 -1.873 22.185 1.00 42.59 127 ARG A CA 1
ATOM 1006 C C . ARG A 1 127 ? -13.819 -0.525 22.222 1.00 42.59 127 ARG A C 1
ATOM 1008 O O . ARG A 1 127 ? -14.433 0.536 22.221 1.00 42.59 127 ARG A O 1
ATOM 1015 N N . VAL A 1 128 ? -12.492 -0.546 22.227 1.00 46.41 128 VAL A N 1
ATOM 1016 C CA . VAL A 1 128 ? -11.682 0.652 22.020 1.00 46.41 128 VAL A CA 1
ATOM 1017 C C . VAL A 1 128 ? -11.439 0.778 20.530 1.00 46.41 128 VAL A C 1
ATOM 1019 O O . VAL A 1 128 ? -10.583 0.110 19.951 1.00 46.41 128 VAL A O 1
ATOM 1022 N N . VAL A 1 129 ? -12.214 1.653 19.897 1.00 46.50 129 VAL A N 1
ATOM 1023 C CA . VAL A 1 129 ? -11.944 2.074 18.526 1.00 46.50 129 VAL A CA 1
ATOM 1024 C C . VAL A 1 129 ? -10.690 2.945 18.582 1.00 46.50 129 VAL A C 1
ATOM 1026 O O . VAL A 1 129 ? -10.716 4.089 19.038 1.00 46.50 129 VAL A O 1
ATOM 1029 N N . VAL A 1 130 ? -9.544 2.387 18.195 1.00 50.12 130 VAL A N 1
ATOM 1030 C CA . VAL A 1 130 ? -8.328 3.184 18.016 1.00 50.12 130 VAL A CA 1
ATOM 1031 C C . VAL A 1 130 ? -8.573 4.090 16.815 1.00 50.12 130 VAL A C 1
ATOM 1033 O O . VAL A 1 130 ? -8.604 3.619 15.681 1.00 50.12 130 VAL A O 1
ATOM 1036 N N . GLN A 1 131 ? -8.823 5.377 17.075 1.00 44.44 131 GLN A N 1
ATOM 1037 C CA . GLN A 1 131 ? -8.960 6.377 16.020 1.00 44.44 131 GLN A CA 1
ATOM 1038 C C . GLN A 1 131 ? -7.745 6.352 15.087 1.00 44.44 131 GLN A C 1
ATOM 1040 O O . GLN A 1 131 ? -6.597 6.262 15.523 1.00 44.44 131 GLN A O 1
ATOM 1045 N N . SER A 1 132 ? -8.055 6.425 13.792 1.00 47.28 132 SER A N 1
ATOM 1046 C CA . SER A 1 132 ? -7.123 6.428 12.668 1.00 47.28 132 SER A CA 1
ATOM 1047 C C . SER A 1 132 ? -6.118 7.574 12.807 1.00 47.28 132 SER A C 1
ATOM 1049 O O . SER A 1 132 ? -6.496 8.743 12.750 1.00 47.28 132 SER A O 1
ATOM 1051 N N . ASN A 1 133 ? -4.837 7.237 12.937 1.00 59.88 133 ASN A N 1
ATOM 1052 C CA . ASN A 1 133 ? -3.762 8.215 13.013 1.00 59.88 133 ASN A CA 1
ATOM 1053 C C . ASN A 1 133 ? -3.439 8.762 11.607 1.00 59.88 133 ASN A C 1
ATOM 1055 O O . ASN A 1 133 ? -3.168 7.986 10.689 1.00 59.88 133 ASN A O 1
ATOM 1059 N N . PHE A 1 134 ? -3.432 10.089 11.438 1.00 64.19 134 PHE A N 1
ATOM 1060 C CA . PHE A 1 134 ? -3.137 10.778 10.164 1.00 64.19 134 PHE A CA 1
ATOM 1061 C C . PHE A 1 134 ? -1.788 10.348 9.554 1.00 64.19 134 PHE A C 1
ATOM 1063 O O . PHE A 1 134 ? -1.650 10.210 8.339 1.00 64.19 134 PHE A O 1
ATOM 1070 N N . TYR A 1 135 ? -0.819 10.042 10.417 1.00 69.06 135 TYR A N 1
ATOM 1071 C CA . TYR A 1 135 ? 0.524 9.586 10.061 1.00 69.06 135 TYR A CA 1
ATOM 1072 C C . TYR A 1 135 ? 0.547 8.247 9.307 1.00 69.06 135 TYR A C 1
ATOM 1074 O O . TYR A 1 135 ? 1.466 7.989 8.533 1.00 69.06 135 TYR A O 1
ATOM 1082 N N . GLY A 1 136 ? -0.461 7.387 9.492 1.00 70.12 136 GLY A N 1
ATOM 1083 C CA . GLY A 1 136 ? -0.588 6.141 8.729 1.00 70.12 136 GLY A CA 1
ATOM 1084 C C . GLY A 1 136 ? -0.875 6.404 7.254 1.00 70.12 136 GLY A C 1
ATOM 1085 O O . GLY A 1 136 ? -0.233 5.813 6.393 1.00 70.12 136 GLY A O 1
ATOM 1086 N N . LYS A 1 137 ? -1.772 7.357 6.969 1.00 76.19 137 LYS A N 1
ATOM 1087 C CA . LYS A 1 137 ? -2.135 7.736 5.596 1.00 76.19 137 LYS A CA 1
ATOM 1088 C C . LYS A 1 137 ? -0.954 8.339 4.845 1.00 76.19 137 LYS A C 1
ATOM 1090 O O . LYS A 1 137 ? -0.731 8.002 3.689 1.00 76.19 137 LYS A O 1
ATOM 1095 N N . PHE A 1 138 ? -0.183 9.196 5.515 1.00 82.25 138 PHE A N 1
ATOM 1096 C CA . PHE A 1 138 ? 0.990 9.820 4.907 1.00 82.25 138 PHE A CA 1
ATOM 1097 C C . PHE A 1 138 ? 2.045 8.786 4.495 1.00 82.25 138 PHE A C 1
ATOM 1099 O O . PHE A 1 138 ? 2.569 8.843 3.385 1.00 82.25 138 PHE A O 1
ATOM 1106 N N . ALA A 1 139 ? 2.292 7.792 5.353 1.00 84.06 139 ALA A N 1
ATOM 1107 C CA . ALA A 1 139 ? 3.217 6.709 5.048 1.00 84.06 139 ALA A CA 1
ATOM 1108 C C . ALA A 1 139 ? 2.766 5.894 3.819 1.00 84.06 139 ALA A C 1
ATOM 1110 O O . ALA A 1 139 ? 3.589 5.568 2.966 1.00 84.06 139 ALA A O 1
ATOM 1111 N N . THR A 1 140 ? 1.462 5.623 3.683 1.00 83.81 140 THR A N 1
ATOM 1112 C CA . THR A 1 140 ? 0.910 4.941 2.502 1.00 83.81 140 THR A CA 1
ATOM 1113 C C . THR A 1 140 ? 1.095 5.768 1.230 1.00 83.81 140 THR A C 1
ATOM 1115 O O . THR A 1 140 ? 1.568 5.237 0.231 1.00 83.81 140 THR A O 1
ATOM 1118 N N . VAL A 1 141 ? 0.808 7.074 1.259 1.00 87.44 141 VAL A N 1
ATOM 1119 C CA . VAL A 1 141 ? 1.006 7.957 0.093 1.00 87.44 141 VAL A CA 1
ATOM 1120 C C . VAL A 1 141 ? 2.470 7.965 -0.352 1.00 87.44 141 VAL A C 1
ATOM 1122 O O . VAL A 1 141 ? 2.748 7.825 -1.541 1.00 87.44 141 VAL A O 1
ATOM 1125 N N . LEU A 1 142 ? 3.415 8.048 0.590 1.00 89.62 142 LEU A N 1
ATOM 1126 C CA . LEU A 1 142 ? 4.842 7.949 0.273 1.00 89.62 142 LEU A CA 1
ATOM 1127 C C . LEU A 1 142 ? 5.207 6.611 -0.381 1.00 89.62 142 LEU A C 1
ATOM 1129 O O . LEU A 1 142 ? 6.022 6.596 -1.299 1.00 89.62 142 LEU A O 1
ATOM 1133 N N . PHE A 1 143 ? 4.588 5.505 0.039 1.00 89.44 143 PHE A N 1
ATOM 1134 C CA . PHE A 1 143 ? 4.780 4.201 -0.601 1.00 89.44 143 PHE A CA 1
ATOM 1135 C C . PHE A 1 143 ? 4.267 4.165 -2.039 1.00 89.44 143 PHE A C 1
ATOM 1137 O O . PHE A 1 143 ? 4.971 3.669 -2.915 1.00 89.44 143 PHE A O 1
ATOM 1144 N N . TYR A 1 144 ? 3.088 4.727 -2.304 1.00 89.50 144 TYR A N 1
ATOM 1145 C CA . TYR A 1 144 ? 2.558 4.833 -3.667 1.00 89.50 144 TYR A CA 1
ATOM 1146 C C . TYR A 1 144 ? 3.487 5.662 -4.568 1.00 89.50 144 TYR A C 1
ATOM 1148 O O . TYR A 1 144 ? 3.764 5.266 -5.703 1.00 89.50 144 TYR A O 1
ATOM 1156 N N . ILE A 1 145 ? 4.037 6.770 -4.055 1.00 91.38 145 ILE A N 1
ATOM 1157 C CA . ILE A 1 145 ? 5.022 7.589 -4.781 1.00 91.38 145 ILE A CA 1
ATOM 1158 C C . ILE A 1 145 ? 6.320 6.798 -5.007 1.00 91.38 145 ILE A C 1
ATOM 1160 O O . ILE A 1 145 ? 6.861 6.824 -6.110 1.00 91.38 145 ILE A O 1
ATOM 1164 N N . ALA A 1 146 ? 6.805 6.061 -4.004 1.00 91.44 146 ALA A N 1
ATOM 1165 C CA . ALA A 1 146 ? 8.008 5.237 -4.121 1.00 91.44 146 ALA A CA 1
ATOM 1166 C C . ALA A 1 146 ? 7.855 4.131 -5.177 1.00 91.44 146 ALA A C 1
ATOM 1168 O O . ALA A 1 146 ? 8.742 3.959 -6.009 1.00 91.44 146 ALA A O 1
ATOM 1169 N N . ILE A 1 147 ? 6.724 3.420 -5.173 1.00 91.00 147 ILE A N 1
ATOM 1170 C CA . ILE A 1 147 ? 6.391 2.386 -6.165 1.00 91.00 147 ILE A CA 1
ATOM 1171 C C . ILE A 1 147 ? 6.346 2.995 -7.561 1.00 91.00 147 ILE A C 1
ATOM 1173 O O . ILE A 1 147 ? 7.000 2.490 -8.468 1.00 91.00 147 ILE A O 1
ATOM 1177 N N . THR A 1 148 ? 5.638 4.116 -7.718 1.00 90.94 148 THR A N 1
ATOM 1178 C CA . THR A 1 148 ? 5.581 4.847 -8.991 1.00 90.94 148 THR A CA 1
ATOM 1179 C C . THR A 1 148 ? 6.990 5.185 -9.468 1.00 90.94 148 THR A C 1
ATOM 1181 O O . THR A 1 148 ? 7.354 4.898 -10.605 1.00 90.94 148 THR A O 1
ATOM 1184 N N . ALA A 1 149 ? 7.830 5.725 -8.583 1.00 91.38 149 ALA A N 1
ATOM 1185 C CA . ALA A 1 149 ? 9.182 6.103 -8.950 1.00 91.38 149 ALA A CA 1
ATOM 1186 C C . ALA A 1 149 ? 10.070 4.913 -9.339 1.00 91.38 149 ALA A C 1
ATOM 1188 O O . ALA A 1 149 ? 10.901 5.047 -10.239 1.00 91.38 149 ALA A O 1
ATOM 1189 N N . LEU A 1 150 ? 9.887 3.761 -8.686 1.00 89.62 150 LEU A N 1
ATOM 1190 C CA . LEU A 1 150 ? 10.599 2.521 -8.995 1.00 89.62 150 LEU A CA 1
ATOM 1191 C C . LEU A 1 150 ? 10.190 1.943 -10.348 1.00 89.62 150 LEU A C 1
ATOM 1193 O O . LEU A 1 150 ? 11.066 1.488 -11.079 1.00 89.62 150 LEU A O 1
ATOM 1197 N N . VAL A 1 151 ? 8.901 1.979 -10.695 1.00 87.44 151 VAL A N 1
ATOM 1198 C CA . VAL A 1 151 ? 8.415 1.475 -11.989 1.00 87.44 151 VAL A CA 1
ATOM 1199 C C . VAL A 1 151 ? 8.925 2.344 -13.142 1.00 87.44 151 VAL A C 1
ATOM 1201 O O . VAL A 1 151 ? 9.469 1.821 -14.107 1.00 87.44 151 VAL A O 1
ATOM 1204 N N . PHE A 1 152 ? 8.867 3.673 -13.015 1.00 87.88 152 PHE A N 1
ATOM 1205 C CA . PHE A 1 152 ? 9.368 4.597 -14.046 1.00 87.88 152 PHE A CA 1
ATOM 1206 C C . PHE A 1 152 ? 10.900 4.760 -14.069 1.00 87.88 152 PHE A C 1
ATOM 1208 O O . PHE A 1 152 ? 11.411 5.597 -14.810 1.00 87.88 152 PHE A O 1
ATOM 1215 N N . ASN A 1 153 ? 11.644 3.975 -13.280 1.00 85.81 153 ASN A N 1
ATOM 1216 C CA . ASN A 1 153 ? 13.109 4.007 -13.223 1.00 85.81 153 ASN A CA 1
ATOM 1217 C C . ASN A 1 153 ? 13.702 5.407 -12.944 1.00 85.81 153 ASN A C 1
ATOM 1219 O O . ASN A 1 153 ? 14.758 5.765 -13.469 1.00 85.81 153 ASN A O 1
ATOM 1223 N N . PHE A 1 154 ? 13.062 6.218 -12.091 1.00 88.81 154 PHE A N 1
ATOM 1224 C CA . PHE A 1 154 ? 13.635 7.516 -11.721 1.00 88.81 154 PHE A CA 1
ATOM 1225 C C . PHE A 1 154 ? 14.938 7.347 -10.928 1.00 88.81 154 PHE A C 1
ATOM 1227 O O . PHE A 1 154 ? 15.024 6.537 -10.004 1.00 88.81 154 PHE A O 1
ATOM 1234 N N . THR A 1 155 ? 15.928 8.201 -11.203 1.00 86.25 155 THR A N 1
ATOM 1235 C CA . THR A 1 155 ? 17.250 8.187 -10.548 1.00 86.25 155 THR A CA 1
ATOM 1236 C C . THR A 1 155 ? 17.162 8.210 -9.019 1.00 86.25 155 THR A C 1
ATOM 1238 O O . THR A 1 155 ? 17.958 7.571 -8.332 1.00 86.25 155 THR A O 1
ATOM 1241 N N . TYR A 1 156 ? 16.166 8.913 -8.471 1.00 89.12 156 TYR A N 1
ATOM 1242 C CA . TYR A 1 156 ? 15.986 9.069 -7.027 1.00 89.12 156 TYR A CA 1
ATOM 1243 C C . TYR A 1 156 ? 15.007 8.069 -6.393 1.00 89.12 156 TYR A C 1
ATOM 1245 O O . TYR A 1 156 ? 14.748 8.158 -5.193 1.00 89.12 156 TYR A O 1
ATOM 1253 N N . ALA A 1 157 ? 14.485 7.097 -7.150 1.00 89.69 157 ALA A N 1
ATOM 1254 C CA . ALA A 1 157 ? 13.456 6.163 -6.684 1.00 89.69 157 ALA A CA 1
ATOM 1255 C C . ALA A 1 157 ? 13.846 5.425 -5.396 1.00 89.69 157 ALA A C 1
ATOM 1257 O O . ALA A 1 157 ? 13.039 5.291 -4.477 1.00 89.69 157 ALA A O 1
ATOM 1258 N N . LYS A 1 158 ? 15.119 5.022 -5.282 1.00 88.31 158 LYS A N 1
ATOM 1259 C CA . LYS A 1 158 ? 15.645 4.368 -4.076 1.00 88.31 158 LYS A CA 1
ATOM 1260 C C . LYS A 1 158 ? 15.531 5.275 -2.849 1.00 88.31 158 LYS A C 1
ATOM 1262 O O . LYS A 1 158 ? 15.063 4.819 -1.815 1.00 88.31 158 LYS A O 1
ATOM 1267 N N . TYR A 1 159 ? 15.896 6.555 -2.949 1.00 91.06 159 TYR A N 1
ATOM 1268 C CA . TYR A 1 159 ? 15.790 7.507 -1.832 1.00 91.06 159 TYR A CA 1
ATOM 1269 C C . TYR A 1 159 ? 14.342 7.727 -1.394 1.00 91.06 159 TYR A C 1
ATOM 1271 O O . TYR A 1 159 ? 14.067 7.778 -0.196 1.00 91.06 159 TYR A O 1
ATOM 1279 N N . VAL A 1 160 ? 13.412 7.785 -2.351 1.00 92.00 160 VAL A N 1
ATOM 1280 C CA . VAL A 1 160 ? 11.976 7.878 -2.056 1.00 92.00 160 VAL A CA 1
ATOM 1281 C C . VAL A 1 160 ? 11.489 6.622 -1.326 1.00 92.00 160 VAL A C 1
ATOM 1283 O O . VAL A 1 160 ? 10.764 6.738 -0.341 1.00 92.00 160 VAL A O 1
ATOM 1286 N N . LEU A 1 161 ? 11.943 5.431 -1.732 1.00 90.56 161 LEU A N 1
ATOM 1287 C CA . LEU A 1 161 ? 11.649 4.182 -1.024 1.00 90.56 161 LEU A CA 1
ATOM 1288 C C . LEU A 1 161 ? 12.192 4.196 0.412 1.00 90.56 161 LEU A C 1
ATOM 1290 O O . LEU A 1 161 ? 11.466 3.844 1.338 1.00 90.56 161 LEU A O 1
ATOM 1294 N N . TRP A 1 162 ? 13.436 4.634 0.624 1.00 90.62 162 TRP A N 1
ATOM 1295 C CA . TRP A 1 162 ? 14.013 4.757 1.968 1.00 90.62 162 TRP A CA 1
ATOM 1296 C C . TRP A 1 162 ? 13.212 5.718 2.851 1.00 90.62 162 TRP A C 1
ATOM 1298 O O . TRP A 1 162 ? 12.935 5.402 4.009 1.00 90.62 162 TRP A O 1
ATOM 1308 N N . ALA A 1 163 ? 12.786 6.856 2.299 1.00 91.38 163 ALA A N 1
ATOM 1309 C CA . ALA A 1 163 ? 11.929 7.811 2.994 1.00 91.38 163 ALA A CA 1
ATOM 1310 C C . ALA A 1 163 ? 10.553 7.212 3.333 1.00 91.38 163 ALA A C 1
ATOM 1312 O O . ALA A 1 163 ? 10.058 7.399 4.447 1.00 91.38 163 ALA A O 1
ATOM 1313 N N . ALA A 1 164 ? 9.959 6.445 2.413 1.00 91.12 164 ALA A N 1
ATOM 1314 C CA . ALA A 1 164 ? 8.701 5.741 2.643 1.00 91.12 164 ALA A CA 1
ATOM 1315 C C . ALA A 1 164 ? 8.836 4.709 3.774 1.00 91.12 164 ALA A C 1
ATOM 1317 O O . ALA A 1 164 ? 8.041 4.733 4.714 1.00 91.12 164 ALA A O 1
ATOM 1318 N N . ILE A 1 165 ? 9.890 3.883 3.745 1.00 90.62 165 ILE A N 1
ATOM 1319 C CA . ILE A 1 165 ? 10.192 2.896 4.793 1.00 90.62 165 ILE A CA 1
ATOM 1320 C C . ILE A 1 165 ? 10.378 3.589 6.148 1.00 90.62 165 ILE A C 1
ATOM 1322 O O . ILE A 1 165 ? 9.745 3.196 7.132 1.00 90.62 165 ILE A O 1
ATOM 1326 N N . ALA A 1 166 ? 11.184 4.651 6.209 1.00 90.31 166 ALA A N 1
ATOM 1327 C CA . ALA A 1 166 ? 11.397 5.414 7.437 1.00 90.31 166 ALA A CA 1
ATOM 1328 C C . ALA A 1 166 ? 10.077 5.981 7.986 1.00 90.31 166 ALA A C 1
ATOM 1330 O O . ALA A 1 166 ? 9.777 5.818 9.170 1.00 90.31 166 ALA A O 1
ATOM 1331 N N . SER A 1 167 ? 9.241 6.563 7.120 1.00 88.56 167 SER A N 1
ATOM 1332 C CA . SER A 1 167 ? 7.920 7.076 7.496 1.00 88.56 167 SER A CA 1
ATOM 1333 C C . SER A 1 167 ? 7.015 5.981 8.065 1.00 88.56 167 SER A C 1
ATOM 1335 O O . SER A 1 167 ? 6.374 6.174 9.102 1.00 88.56 167 SER A O 1
ATOM 1337 N N . THR A 1 168 ? 7.002 4.793 7.456 1.00 87.44 168 THR A N 1
ATOM 1338 C CA . THR A 1 168 ? 6.245 3.655 7.988 1.00 87.44 168 THR A CA 1
ATOM 1339 C C . THR A 1 168 ? 6.744 3.170 9.337 1.00 87.44 168 THR A C 1
ATOM 1341 O O . THR A 1 168 ? 5.918 2.834 10.185 1.00 87.44 168 THR A O 1
ATOM 1344 N N . VAL A 1 169 ? 8.059 3.147 9.562 1.00 87.56 169 VAL A N 1
ATOM 1345 C CA . VAL A 1 169 ? 8.629 2.768 10.860 1.00 87.56 169 VAL A CA 1
ATOM 1346 C C . VAL A 1 169 ? 8.196 3.773 11.925 1.00 87.56 169 VAL A C 1
ATOM 1348 O O . VAL A 1 169 ? 7.656 3.365 12.952 1.00 87.56 169 VAL A O 1
ATOM 1351 N N . VAL A 1 170 ? 8.311 5.076 11.657 1.00 87.06 170 VAL A N 1
ATOM 1352 C CA . VAL A 1 170 ? 7.842 6.135 12.570 1.00 87.06 170 VAL A CA 1
ATOM 1353 C C . VAL A 1 170 ? 6.350 5.981 12.879 1.00 87.06 170 VAL A C 1
ATOM 1355 O O . VAL A 1 170 ? 5.952 5.973 14.044 1.00 87.06 170 VAL A O 1
ATOM 1358 N N . SER A 1 171 ? 5.530 5.768 11.849 1.00 84.75 171 SER A N 1
ATOM 1359 C CA . SER A 1 171 ? 4.087 5.552 11.992 1.00 84.75 171 SER A CA 1
ATOM 1360 C C . SER A 1 171 ? 3.771 4.309 12.835 1.00 84.75 171 SER A C 1
ATOM 1362 O O . SER A 1 171 ? 2.899 4.350 13.706 1.00 84.75 171 SER A O 1
ATOM 1364 N N . SER A 1 172 ? 4.526 3.221 12.647 1.00 81.88 172 SER A N 1
ATOM 1365 C CA . SER A 1 172 ? 4.372 1.983 13.419 1.00 81.88 172 SER A CA 1
ATOM 1366 C C . SER A 1 172 ? 4.743 2.150 14.897 1.00 81.88 172 SER A C 1
ATOM 1368 O O . SER A 1 172 ? 4.015 1.666 15.763 1.00 81.88 172 SER A O 1
ATOM 1370 N N . LEU A 1 173 ? 5.812 2.893 15.206 1.00 84.56 173 LEU A N 1
ATOM 1371 C CA . LEU A 1 173 ? 6.237 3.171 16.580 1.00 84.56 173 LEU A CA 1
ATOM 1372 C C . LEU A 1 173 ? 5.227 4.057 17.305 1.00 84.56 173 LEU A C 1
ATOM 1374 O O . LEU A 1 173 ? 4.851 3.770 18.440 1.00 84.56 173 LEU A O 1
ATOM 1378 N N . GLN A 1 174 ? 4.730 5.095 16.633 1.00 83.88 174 GLN A N 1
ATOM 1379 C CA . GLN A 1 174 ? 3.689 5.960 17.178 1.00 83.88 174 GLN A CA 1
ATOM 1380 C C . GLN A 1 174 ? 2.397 5.177 17.443 1.00 83.88 174 GLN A C 1
ATOM 1382 O O . GLN A 1 174 ? 1.767 5.344 18.491 1.00 83.88 174 GLN A O 1
ATOM 1387 N N . TYR A 1 175 ? 2.024 4.282 16.525 1.00 80.12 175 TYR A N 1
ATOM 1388 C CA . TYR A 1 175 ? 0.891 3.388 16.722 1.00 80.12 175 TYR A CA 1
ATOM 1389 C C . TYR A 1 175 ? 1.109 2.480 17.940 1.00 80.12 175 TYR A C 1
ATOM 1391 O O . TYR A 1 175 ? 0.265 2.462 18.836 1.00 80.12 175 TYR A O 1
ATOM 1399 N N . ALA A 1 176 ? 2.255 1.803 18.036 1.00 80.44 176 ALA A N 1
ATOM 1400 C CA . ALA A 1 176 ? 2.598 0.949 19.172 1.00 80.44 176 ALA A CA 1
ATOM 1401 C C . ALA A 1 176 ? 2.585 1.710 20.512 1.00 80.44 176 ALA A C 1
ATOM 1403 O O . ALA A 1 176 ? 2.060 1.217 21.506 1.00 80.44 176 ALA A O 1
ATOM 1404 N N . TYR A 1 177 ? 3.087 2.942 20.549 1.00 80.88 177 TYR A N 1
ATOM 1405 C CA . TYR A 1 177 ? 3.037 3.771 21.752 1.00 80.88 177 TYR A CA 1
ATOM 1406 C C . TYR A 1 177 ? 1.594 4.111 22.157 1.00 80.88 177 TYR A C 1
ATOM 1408 O O . TYR A 1 177 ? 1.212 3.960 23.320 1.00 80.88 177 TYR A O 1
ATOM 1416 N N . SER A 1 178 ? 0.757 4.488 21.186 1.00 78.38 178 SER A N 1
ATOM 1417 C CA . SER A 1 178 ? -0.652 4.812 21.435 1.00 78.38 178 SER A CA 1
ATOM 1418 C C . SER A 1 178 ? -1.459 3.615 21.954 1.00 78.38 178 SER A C 1
ATOM 1420 O O . SER A 1 178 ? -2.329 3.780 22.812 1.00 78.38 178 SER A O 1
ATOM 1422 N N . THR A 1 179 ? -1.157 2.397 21.488 1.00 75.25 179 THR A N 1
ATOM 1423 C CA . THR A 1 179 ? -1.826 1.177 21.960 1.00 75.25 179 THR A CA 1
ATOM 1424 C C . THR A 1 179 ? -1.396 0.806 23.381 1.00 75.25 179 THR A C 1
ATOM 1426 O O . THR A 1 179 ? -2.231 0.359 24.170 1.00 75.25 179 THR A O 1
ATOM 1429 N N . LEU A 1 180 ? -0.134 1.053 23.752 1.00 78.69 180 LEU A N 1
ATOM 1430 C CA . LEU A 1 180 ? 0.373 0.829 25.109 1.00 78.69 180 LEU A CA 1
ATOM 1431 C C . LEU A 1 180 ? -0.220 1.798 26.138 1.00 78.69 180 LEU A C 1
ATOM 1433 O O . LEU A 1 180 ? -0.589 1.355 27.228 1.00 78.69 180 LEU A O 1
ATOM 1437 N N . ILE A 1 181 ? -0.349 3.087 25.806 1.00 77.38 181 ILE A N 1
ATOM 1438 C CA . ILE A 1 181 ? -0.980 4.074 26.700 1.00 77.38 181 ILE A CA 1
ATOM 1439 C C . ILE A 1 181 ? -2.434 3.696 26.965 1.00 77.38 181 ILE A C 1
ATOM 1441 O O . ILE A 1 181 ? -2.823 3.535 28.120 1.00 77.38 181 ILE A O 1
ATOM 1445 N N . LYS A 1 182 ? -3.213 3.442 25.907 1.00 74.06 182 LYS A N 1
ATOM 1446 C CA . LYS A 1 182 ? -4.624 3.050 26.047 1.00 74.06 182 LYS A CA 1
ATOM 1447 C C . LYS A 1 182 ? -4.795 1.780 26.877 1.00 74.06 182 LYS A C 1
ATOM 1449 O O . LYS A 1 182 ? -5.754 1.649 27.634 1.00 74.06 182 LYS A O 1
ATOM 1454 N N . LYS A 1 183 ? -3.850 0.840 26.774 1.00 74.62 183 LYS A N 1
ATOM 1455 C CA . LYS A 1 183 ? -3.841 -0.374 27.600 1.00 74.62 183 LYS A CA 1
ATOM 1456 C C . LYS A 1 183 ? -3.657 -0.064 29.093 1.00 74.62 183 LYS A C 1
ATOM 1458 O O . LYS A 1 183 ? -4.241 -0.777 29.909 1.00 74.62 183 LYS A O 1
ATOM 1463 N N . LYS A 1 184 ? -2.872 0.959 29.460 1.00 77.31 184 LYS A N 1
ATOM 1464 C CA . LYS A 1 184 ? -2.717 1.402 30.859 1.00 77.31 184 LYS A CA 1
ATOM 1465 C C . LYS A 1 184 ? -3.989 2.068 31.381 1.00 77.31 184 LYS A C 1
ATOM 1467 O O . LYS A 1 184 ? -4.502 1.622 32.402 1.00 77.31 184 LYS A O 1
ATOM 1472 N N . GLU A 1 185 ? -4.543 3.022 30.637 1.00 75.19 185 GLU A N 1
ATOM 1473 C CA . GLU A 1 185 ? -5.775 3.739 31.010 1.00 75.19 185 GLU A CA 1
ATOM 1474 C C . GLU A 1 185 ? -6.948 2.776 31.243 1.00 75.19 185 GLU A C 1
ATOM 1476 O O . GLU A 1 185 ? -7.661 2.869 32.239 1.00 75.19 185 GLU A O 1
ATOM 1481 N N . MET A 1 186 ? -7.108 1.779 30.366 1.00 71.00 186 MET A N 1
ATOM 1482 C CA . MET A 1 186 ? -8.139 0.745 30.517 1.00 71.00 186 MET A CA 1
ATOM 1483 C C . MET A 1 186 ? -7.964 -0.095 31.785 1.00 71.00 186 MET A C 1
ATOM 1485 O O . MET A 1 186 ? -8.950 -0.507 32.398 1.00 71.00 186 MET A O 1
ATOM 1489 N N . LYS A 1 187 ? -6.715 -0.379 32.172 1.00 75.81 187 LYS A N 1
ATOM 1490 C CA . LYS A 1 187 ? -6.425 -1.132 33.394 1.00 75.81 187 LYS A CA 1
ATOM 1491 C C . LYS A 1 187 ? -6.776 -0.299 34.628 1.00 75.81 187 LYS A C 1
ATOM 1493 O O . LYS A 1 187 ? -7.390 -0.833 35.542 1.00 75.81 187 LYS A O 1
ATOM 1498 N N . GLU A 1 188 ? -6.449 0.990 34.627 1.00 75.62 188 GLU A N 1
ATOM 1499 C CA . GLU A 1 188 ? -6.786 1.914 35.717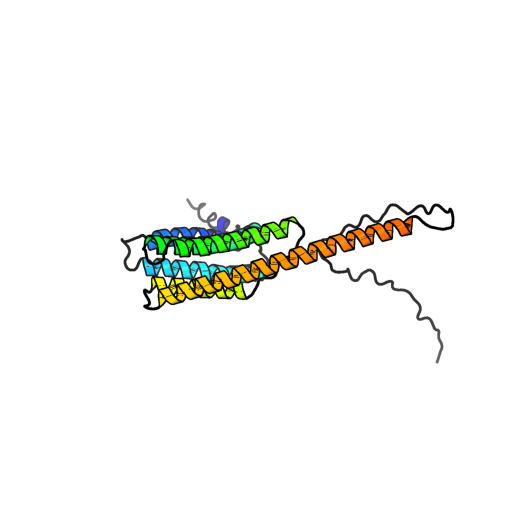 1.00 75.62 188 GLU A CA 1
ATOM 1500 C C . GLU A 1 188 ? -8.302 2.107 35.853 1.00 75.62 188 GLU A C 1
ATOM 1502 O O . GLU A 1 188 ? -8.837 1.952 36.948 1.00 75.62 188 GLU A O 1
ATOM 1507 N N . GLN A 1 189 ? -9.024 2.324 34.749 1.00 75.06 189 GLN A N 1
ATOM 1508 C CA . GLN A 1 189 ? -10.488 2.450 34.764 1.00 75.06 189 GLN A CA 1
ATOM 1509 C C . GLN A 1 189 ? -11.194 1.180 35.258 1.00 75.06 189 GLN A C 1
ATOM 1511 O O . GLN A 1 189 ? -12.189 1.272 35.973 1.00 75.06 189 GLN A O 1
ATOM 1516 N N . GLY A 1 190 ? -10.685 -0.003 34.895 1.00 73.31 190 GLY A N 1
ATOM 1517 C CA . GLY A 1 190 ? -11.208 -1.276 35.394 1.00 73.31 190 GLY A CA 1
ATOM 1518 C C . GLY A 1 190 ? -11.070 -1.412 36.912 1.00 73.31 190 GLY A C 1
ATOM 1519 O O . GLY A 1 190 ? -12.038 -1.771 37.574 1.00 73.31 190 GLY A O 1
ATOM 1520 N N . VAL A 1 191 ? -9.903 -1.052 37.458 1.00 73.94 191 VAL A N 1
ATOM 1521 C CA . VAL A 1 191 ? -9.643 -1.086 38.909 1.00 73.94 191 VAL A CA 1
ATOM 1522 C C . VAL A 1 191 ? -10.520 -0.075 39.655 1.00 73.94 191 VAL A C 1
ATOM 1524 O O . VAL A 1 191 ? -11.103 -0.416 40.682 1.00 73.94 191 VAL A O 1
ATOM 1527 N N . MET A 1 192 ? -10.680 1.141 39.120 1.00 73.00 192 MET A N 1
ATOM 1528 C CA . MET A 1 192 ? -11.540 2.164 39.731 1.00 73.00 192 MET A CA 1
ATOM 1529 C C . MET A 1 192 ? -13.023 1.760 39.732 1.00 73.00 192 MET A C 1
ATOM 1531 O O . MET A 1 192 ? -13.724 2.002 40.714 1.00 73.00 192 MET A O 1
ATOM 1535 N N . ALA A 1 193 ? -13.513 1.136 38.655 1.00 73.19 193 ALA A N 1
ATOM 1536 C CA . ALA A 1 193 ? -14.894 0.656 38.578 1.00 73.19 193 ALA A CA 1
ATOM 1537 C C . ALA A 1 193 ? -15.169 -0.457 39.603 1.00 73.19 193 ALA A C 1
ATOM 1539 O O . ALA A 1 193 ? -16.169 -0.394 40.314 1.00 73.19 193 ALA A O 1
ATOM 1540 N N . GLU A 1 194 ? -14.248 -1.416 39.738 1.00 78.50 194 GLU A N 1
ATOM 1541 C CA . GLU A 1 194 ? -14.342 -2.495 40.727 1.00 78.50 194 GLU A CA 1
ATOM 1542 C C . GLU A 1 194 ? -14.351 -1.949 42.166 1.00 78.50 194 GLU A C 1
ATOM 1544 O O . GLU A 1 194 ? -15.187 -2.342 42.978 1.00 78.50 194 GLU A O 1
ATOM 1549 N N . GLN A 1 195 ? -13.503 -0.960 42.473 1.00 78.25 195 GLN A N 1
ATOM 1550 C CA . GLN A 1 195 ? -13.520 -0.282 43.775 1.00 78.25 195 GLN A CA 1
ATOM 1551 C C . GLN A 1 195 ? -14.837 0.462 44.038 1.00 78.25 195 GLN A C 1
ATOM 1553 O O . GLN A 1 195 ? -15.345 0.442 45.161 1.00 78.25 195 GLN A O 1
ATOM 1558 N N . CYS A 1 196 ? -15.413 1.107 43.020 1.00 69.88 196 CYS A N 1
ATOM 1559 C CA . CYS A 1 196 ? -16.685 1.817 43.149 1.00 69.88 196 CYS A CA 1
ATOM 1560 C C . CYS A 1 196 ? -17.851 0.855 43.447 1.00 69.88 196 CYS A C 1
ATOM 1562 O O . CYS A 1 196 ? -18.697 1.160 44.292 1.00 69.88 196 CYS A O 1
ATOM 1564 N N . ASP A 1 197 ? -17.865 -0.322 42.815 1.00 77.06 197 ASP A N 1
ATOM 1565 C CA . ASP A 1 197 ? -18.877 -1.359 43.048 1.00 77.06 197 ASP A CA 1
ATOM 1566 C C . ASP A 1 197 ? -18.753 -1.981 44.449 1.00 77.06 197 ASP A C 1
ATOM 1568 O O . ASP A 1 197 ? -19.761 -2.128 45.146 1.00 77.06 197 ASP A O 1
ATOM 1572 N N . VAL A 1 198 ? -17.531 -2.251 44.926 1.00 77.06 198 VAL A N 1
ATOM 1573 C CA . VAL A 1 198 ? -17.290 -2.737 46.300 1.00 77.06 198 VAL A CA 1
ATOM 1574 C C . VAL A 1 198 ? -17.777 -1.726 47.346 1.00 77.06 198 VAL A C 1
ATOM 1576 O O . VAL A 1 198 ? -18.459 -2.100 48.304 1.00 77.06 198 VAL A O 1
ATOM 1579 N N . LEU A 1 199 ? -17.493 -0.432 47.152 1.00 74.81 199 LEU A N 1
ATOM 1580 C CA . LEU A 1 199 ? -17.941 0.628 48.063 1.00 74.81 199 LEU A CA 1
ATOM 1581 C C . LEU A 1 199 ? -19.471 0.781 48.082 1.00 74.81 199 LEU A C 1
ATOM 1583 O O . LEU A 1 199 ? -20.054 1.011 49.146 1.00 74.81 199 LEU A O 1
ATOM 1587 N N . LYS A 1 200 ? -20.140 0.633 46.933 1.00 74.50 200 LYS A N 1
ATOM 1588 C CA . LYS A 1 200 ? -21.611 0.624 46.857 1.00 74.50 200 LYS A CA 1
ATOM 1589 C C . LYS A 1 200 ? -22.209 -0.609 47.539 1.00 74.50 200 LYS A C 1
ATOM 1591 O O . LYS A 1 200 ? -23.177 -0.468 48.287 1.00 74.50 200 LYS A O 1
ATOM 1596 N N . GLY A 1 201 ? -21.600 -1.782 47.361 1.00 63.84 201 GLY A N 1
ATOM 1597 C CA . GLY A 1 201 ? -22.000 -3.022 48.032 1.00 63.84 201 GLY A CA 1
ATOM 1598 C C . GLY A 1 201 ? -21.905 -2.939 49.560 1.00 63.84 201 GLY A C 1
ATOM 1599 O O . GLY A 1 201 ? -22.818 -3.376 50.256 1.00 63.84 201 GLY A O 1
ATOM 1600 N N . GLN A 1 202 ? -20.863 -2.297 50.103 1.00 59.72 202 GLN A N 1
ATOM 1601 C CA . GLN A 1 202 ? -20.736 -2.083 51.552 1.00 59.72 202 GLN A CA 1
ATOM 1602 C C . GLN A 1 202 ? -21.754 -1.084 52.117 1.00 59.72 202 GLN A C 1
ATOM 1604 O O . GLN A 1 202 ? -22.260 -1.295 53.219 1.00 59.72 202 GLN A O 1
ATOM 1609 N N . LYS A 1 203 ? -22.087 -0.010 51.386 1.00 52.94 203 LYS A N 1
ATOM 1610 C CA . LYS A 1 203 ? -23.090 0.971 51.842 1.00 52.94 203 LYS A CA 1
ATOM 1611 C C . LYS A 1 203 ? -24.519 0.423 51.824 1.00 52.94 203 LYS A C 1
ATOM 1613 O O . LYS A 1 203 ? -25.327 0.851 52.639 1.00 52.94 203 LYS A O 1
ATOM 1618 N N . SER A 1 204 ? -24.814 -0.560 50.973 1.00 50.62 204 SER A N 1
ATOM 1619 C CA . SER A 1 204 ? -26.111 -1.249 50.975 1.00 50.62 204 SER A CA 1
ATOM 1620 C C . SER A 1 204 ? -26.302 -2.204 52.167 1.00 50.62 204 SER A C 1
ATOM 1622 O O . SER A 1 204 ? -27.416 -2.669 52.389 1.00 50.62 204 SER A O 1
ATOM 1624 N N . GLY A 1 205 ? -25.243 -2.505 52.930 1.00 43.09 205 GLY A N 1
ATOM 1625 C CA . GLY A 1 205 ? -25.257 -3.482 54.026 1.00 43.09 205 GLY A CA 1
ATOM 1626 C C . GLY A 1 205 ? -25.215 -2.900 55.442 1.00 43.09 205 GLY A C 1
ATOM 1627 O O . GLY A 1 205 ? -25.006 -3.657 56.388 1.00 43.09 205 GLY A O 1
ATOM 1628 N N . ARG A 1 206 ? -25.361 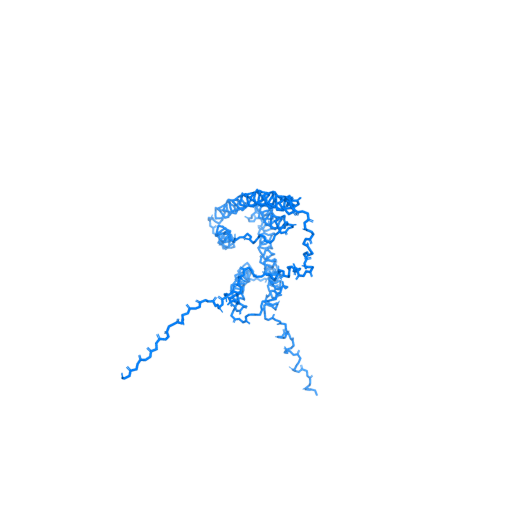-1.582 55.633 1.00 43.88 206 ARG A N 1
ATOM 1629 C CA . ARG A 1 206 ? -25.298 -0.975 56.974 1.00 43.88 206 ARG A CA 1
ATOM 1630 C C . ARG A 1 206 ? -26.328 0.146 57.145 1.00 43.88 206 ARG A C 1
ATOM 1632 O O . ARG A 1 206 ? -25.983 1.322 57.168 1.00 43.88 206 ARG A O 1
ATOM 1639 N N . GLY A 1 207 ? -27.597 -0.246 57.251 1.00 40.69 207 GLY A N 1
ATOM 1640 C CA . GLY A 1 207 ? -28.631 0.568 57.894 1.00 40.69 207 GLY A CA 1
ATOM 1641 C C . GLY A 1 207 ? -28.563 0.375 59.419 1.00 40.69 207 GLY A C 1
ATOM 1642 O O . GLY A 1 207 ? -28.344 -0.761 59.844 1.00 40.69 207 GLY A O 1
ATOM 1643 N N . PRO A 1 208 ? -28.714 1.424 60.248 1.00 44.34 208 PRO A N 1
ATOM 1644 C CA . PRO A 1 208 ? -28.813 1.281 61.706 1.00 44.34 208 PRO A CA 1
ATOM 1645 C C . PRO A 1 208 ? -30.109 0.595 62.160 1.00 44.34 208 PRO A C 1
ATOM 1647 O O . PRO A 1 208 ? -30.179 0.107 63.283 1.00 44.34 208 PRO A O 1
ATOM 1650 N N . ASP A 1 209 ? -31.105 0.505 61.279 1.00 48.66 209 ASP A N 1
ATOM 1651 C CA . ASP A 1 209 ? -32.466 0.154 61.656 1.00 48.66 209 ASP A CA 1
ATOM 1652 C C . ASP A 1 209 ? -32.897 -1.100 60.892 1.00 48.66 209 ASP A C 1
ATOM 1654 O O . ASP A 1 209 ? -32.870 -1.144 59.660 1.00 48.66 209 ASP A O 1
ATOM 1658 N N . GLY A 1 210 ? -33.234 -2.153 61.639 1.00 41.28 210 GLY A N 1
ATOM 1659 C CA . GLY A 1 210 ? -33.555 -3.499 61.158 1.00 41.28 210 GLY A CA 1
ATOM 1660 C C . GLY A 1 210 ? -34.863 -3.628 60.373 1.00 41.28 210 GLY A C 1
ATOM 1661 O O . GLY A 1 210 ? -35.612 -4.575 60.599 1.00 41.28 210 GLY A O 1
ATOM 1662 N N . GLU A 1 211 ? -35.140 -2.730 59.431 1.00 39.38 211 GLU A N 1
ATOM 1663 C CA . GLU A 1 211 ? -36.208 -2.910 58.453 1.00 39.38 211 GLU A CA 1
ATOM 1664 C C . GLU A 1 211 ? -35.663 -3.542 57.171 1.00 39.38 211 GLU A C 1
ATOM 1666 O O . GLU A 1 211 ? -34.896 -2.954 56.405 1.00 39.38 211 GLU A O 1
ATOM 1671 N N . LYS A 1 212 ? -36.104 -4.776 56.910 1.00 32.97 212 LYS A N 1
ATOM 1672 C CA . LYS A 1 212 ? -35.931 -5.426 55.611 1.00 32.97 212 LYS A CA 1
ATOM 1673 C C . LYS A 1 212 ? -36.714 -4.638 54.561 1.00 32.97 212 LYS A C 1
ATOM 1675 O O . LYS A 1 212 ? -37.913 -4.850 54.398 1.00 32.97 212 LYS A O 1
ATOM 1680 N N . LYS A 1 213 ? -36.039 -3.785 53.790 1.00 35.97 213 LYS A N 1
ATOM 1681 C CA . LYS A 1 213 ? -36.590 -3.332 52.510 1.00 35.97 213 LYS A CA 1
ATOM 1682 C C . LYS A 1 213 ? -36.517 -4.495 51.526 1.00 35.97 213 LYS A C 1
ATOM 1684 O O . LYS A 1 213 ? -35.435 -4.869 51.080 1.00 35.97 213 LYS A O 1
ATOM 1689 N N . GLN A 1 214 ? -37.673 -5.082 51.215 1.00 36.56 214 GLN A N 1
ATOM 1690 C CA . GLN A 1 214 ? -37.853 -5.864 49.995 1.00 36.56 214 GLN A CA 1
ATOM 1691 C C . GLN A 1 214 ? -37.556 -4.931 48.818 1.00 36.56 214 GLN A C 1
ATOM 1693 O O . GLN A 1 214 ? -38.385 -4.117 48.423 1.00 36.56 214 GLN A O 1
ATOM 1698 N N . GLY A 1 215 ? -36.324 -4.995 48.317 1.00 34.69 215 GLY A N 1
ATOM 1699 C CA . GLY A 1 215 ? -35.966 -4.397 47.044 1.00 34.69 215 GLY A CA 1
ATOM 1700 C C . GLY A 1 215 ? -36.649 -5.202 45.955 1.00 34.69 215 GLY A C 1
ATOM 1701 O O . GLY A 1 215 ? -36.322 -6.370 45.759 1.00 34.69 215 GLY A O 1
ATOM 1702 N N . THR A 1 216 ? -37.621 -4.578 45.298 1.00 32.28 216 THR A N 1
ATOM 1703 C CA . THR A 1 216 ? -38.240 -5.043 44.062 1.00 32.28 216 THR A CA 1
ATOM 1704 C C . THR A 1 216 ? -37.164 -5.476 43.076 1.00 32.28 216 THR A C 1
ATOM 1706 O O . THR A 1 216 ? -36.389 -4.680 42.547 1.00 32.28 216 THR A O 1
ATOM 1709 N N . GLU A 1 217 ? -37.126 -6.783 42.874 1.00 40.06 217 GLU A N 1
ATOM 1710 C CA . GLU A 1 217 ? -36.469 -7.480 41.789 1.00 40.06 217 GLU A CA 1
ATOM 1711 C C . GLU A 1 217 ? -37.041 -6.941 40.472 1.00 40.06 217 GLU A C 1
ATOM 1713 O O . GLU A 1 217 ? -38.180 -7.238 40.122 1.00 40.06 217 GLU A O 1
ATOM 1718 N N . GLY A 1 218 ? -36.310 -6.066 39.773 1.00 35.47 218 GLY A N 1
ATOM 1719 C CA . GLY A 1 218 ? -36.916 -5.485 38.579 1.00 35.47 218 GLY A CA 1
ATOM 1720 C C . GLY A 1 218 ? -36.163 -4.456 37.761 1.00 35.47 218 GLY A C 1
ATOM 1721 O O . GLY A 1 218 ? -36.833 -3.797 36.992 1.00 35.47 218 GLY A O 1
ATOM 1722 N N . GLU A 1 219 ? -34.836 -4.314 37.822 1.00 32.25 219 GLU A N 1
ATOM 1723 C CA . GLU A 1 219 ? -34.125 -3.529 36.793 1.00 32.25 219 GLU A CA 1
ATOM 1724 C C . GLU A 1 219 ? -32.830 -4.219 36.366 1.00 32.25 219 GLU A C 1
ATOM 1726 O O . GLU A 1 219 ? -31.699 -3.840 36.678 1.00 32.25 219 GLU A O 1
ATOM 1731 N N . ARG A 1 220 ? -33.025 -5.298 35.604 1.00 32.28 220 ARG A N 1
ATOM 1732 C CA . ARG A 1 220 ? -32.008 -5.847 34.714 1.00 32.28 220 ARG A CA 1
ATOM 1733 C C . ARG A 1 220 ? -31.745 -4.796 33.639 1.00 32.28 220 ARG A C 1
ATOM 1735 O O . ARG A 1 220 ? -32.509 -4.682 32.689 1.00 32.28 220 ARG A O 1
ATOM 1742 N N . TRP A 1 221 ? -30.668 -4.037 33.808 1.00 30.98 221 TRP A N 1
ATOM 1743 C CA . TRP A 1 221 ? -30.151 -3.102 32.815 1.00 30.98 221 TRP A CA 1
ATOM 1744 C C . TRP A 1 221 ? -29.964 -3.801 31.464 1.00 30.98 221 TRP A C 1
ATOM 1746 O O . TRP A 1 221 ? -28.945 -4.452 31.221 1.00 30.98 221 TRP A O 1
ATOM 1756 N N . ASN A 1 222 ? -30.940 -3.644 30.573 1.00 33.00 222 ASN A N 1
ATOM 1757 C CA . ASN A 1 222 ? -30.753 -3.866 29.153 1.00 33.00 222 ASN A CA 1
ATOM 1758 C C . ASN A 1 222 ? -29.958 -2.661 28.635 1.00 33.00 222 ASN A C 1
ATOM 1760 O O . ASN A 1 222 ? -30.515 -1.616 28.316 1.00 33.00 222 ASN A O 1
ATOM 1764 N N . LYS A 1 223 ? -28.624 -2.752 28.686 1.00 34.34 223 LY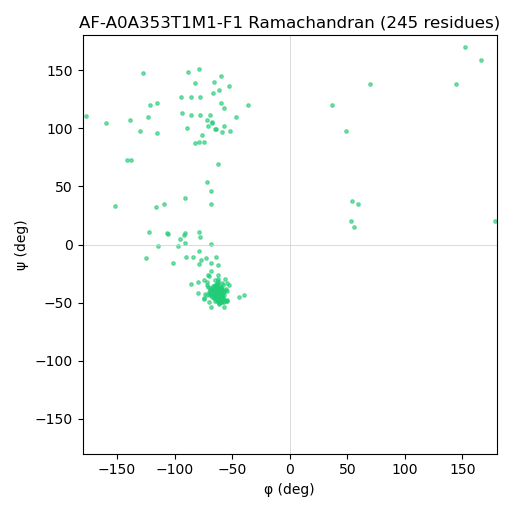S A N 1
ATOM 1765 C CA . LYS A 1 223 ? -27.748 -1.724 28.116 1.00 34.34 223 LYS A CA 1
ATOM 1766 C C . LYS A 1 223 ? -27.731 -1.896 26.607 1.00 34.34 223 LYS A C 1
ATOM 1768 O O . LYS A 1 223 ? -26.943 -2.677 26.072 1.00 34.34 223 LYS A O 1
ATOM 1773 N N . ASP A 1 224 ? -28.604 -1.149 25.950 1.00 30.95 224 ASP A N 1
ATOM 1774 C CA . ASP A 1 224 ? -28.546 -0.938 24.515 1.00 30.95 224 ASP A CA 1
ATOM 1775 C C . ASP A 1 224 ? -27.208 -0.288 24.121 1.00 30.95 224 ASP A C 1
ATOM 1777 O O . ASP A 1 224 ? -26.590 0.478 24.863 1.00 30.95 224 ASP A O 1
ATOM 1781 N N . TRP A 1 225 ? -26.721 -0.674 22.944 1.00 40.09 225 TRP A N 1
ATOM 1782 C CA . TRP A 1 225 ? -25.352 -0.480 22.452 1.00 40.09 225 TRP A CA 1
ATOM 1783 C C . TRP A 1 225 ? -24.927 0.967 22.143 1.00 40.09 225 TRP A C 1
ATOM 1785 O O . TRP A 1 225 ? -23.788 1.159 21.707 1.00 40.09 225 TRP A O 1
ATOM 1795 N N . ASP A 1 226 ? -25.789 1.963 22.332 1.00 37.56 226 ASP A N 1
ATOM 1796 C CA . ASP A 1 226 ? -25.528 3.348 21.934 1.00 37.56 226 ASP A CA 1
ATOM 1797 C C . ASP A 1 226 ? -25.652 4.261 23.161 1.00 37.56 226 ASP A C 1
ATOM 1799 O O . ASP A 1 226 ? -26.731 4.445 23.712 1.00 37.56 226 ASP A O 1
ATOM 1803 N N . GLY A 1 227 ? -24.525 4.795 23.636 1.00 42.16 227 GLY A N 1
ATOM 1804 C CA . GLY A 1 227 ? -24.425 5.630 24.838 1.00 42.16 227 GLY A CA 1
ATOM 1805 C C . GLY A 1 227 ? -25.017 7.032 24.674 1.00 42.16 227 GLY A C 1
ATOM 1806 O O . GLY A 1 227 ? -24.332 8.017 24.941 1.00 42.16 227 GLY A O 1
ATOM 1807 N N . ARG A 1 228 ? -26.273 7.133 24.239 1.00 36.25 228 ARG A N 1
ATOM 1808 C CA . ARG A 1 228 ? -27.076 8.356 24.280 1.00 36.25 228 ARG A CA 1
ATOM 1809 C C . ARG A 1 228 ? -28.249 8.135 25.223 1.00 36.25 228 ARG A C 1
ATOM 1811 O O . ARG A 1 228 ? -29.035 7.215 25.025 1.00 36.25 228 ARG A O 1
ATOM 1818 N N . LEU A 1 229 ? -28.346 8.981 26.246 1.00 37.25 229 LEU A N 1
ATOM 1819 C CA . LEU A 1 229 ? -29.551 9.081 27.062 1.00 37.25 229 LEU A CA 1
ATOM 1820 C C . LEU A 1 229 ? -30.703 9.473 26.129 1.00 37.25 229 LEU A C 1
ATOM 1822 O O . LEU A 1 229 ? -30.611 10.468 25.412 1.00 37.25 229 LEU A O 1
ATOM 1826 N N . SER A 1 230 ? -31.737 8.635 26.083 1.00 36.25 230 SER A N 1
ATOM 1827 C CA . SER A 1 230 ? -32.986 8.951 25.400 1.00 36.25 230 SER A CA 1
ATOM 1828 C C . SER A 1 230 ? -33.662 10.090 26.157 1.00 36.25 230 SER A C 1
ATOM 1830 O O . SER A 1 230 ? -33.833 10.006 27.369 1.00 36.25 230 SER A O 1
ATOM 1832 N N . ASP A 1 231 ? -34.076 11.126 25.432 1.00 42.03 231 ASP A N 1
ATOM 1833 C CA . ASP A 1 231 ? -34.717 12.363 25.911 1.00 42.03 231 ASP A CA 1
ATOM 1834 C C . ASP A 1 231 ? -36.145 12.147 26.474 1.00 42.03 231 ASP A C 1
ATOM 1836 O O . ASP A 1 231 ? -37.050 12.955 26.275 1.00 42.03 231 ASP A O 1
ATOM 1840 N N . LYS A 1 232 ? -36.402 11.008 27.129 1.00 38.91 232 LYS A N 1
ATOM 1841 C CA . LYS A 1 232 ? -37.730 10.626 27.639 1.00 38.91 232 LYS A CA 1
ATOM 1842 C C . LYS A 1 232 ? -37.842 10.548 29.159 1.00 38.91 232 LYS A C 1
ATOM 1844 O O . LYS A 1 232 ? -38.950 10.363 29.646 1.00 38.91 232 LYS A O 1
ATOM 1849 N N . ASP A 1 233 ? -36.761 10.803 29.888 1.00 42.19 233 ASP A N 1
ATOM 1850 C CA . ASP A 1 233 ? -36.755 10.757 31.355 1.00 42.19 233 ASP A CA 1
ATOM 1851 C C . ASP A 1 233 ? -36.631 12.153 31.984 1.00 42.19 233 ASP A C 1
ATOM 1853 O O . ASP A 1 233 ? -35.988 12.325 33.017 1.00 42.19 233 ASP A O 1
ATOM 1857 N N . VAL A 1 234 ? -37.230 13.175 31.359 1.00 43.88 234 VAL A N 1
ATOM 1858 C CA . VAL A 1 234 ? -37.460 14.469 32.018 1.00 43.88 234 VAL A CA 1
ATOM 1859 C C . VAL A 1 234 ? -38.785 14.360 32.776 1.00 43.88 234 VAL A C 1
ATOM 1861 O O . VAL A 1 234 ? -39.832 14.272 32.128 1.00 43.88 234 VAL A O 1
ATOM 1864 N N . PRO A 1 235 ? -38.796 14.360 34.122 1.00 35.66 235 PRO A N 1
ATOM 1865 C CA . PRO A 1 235 ? -40.039 14.382 34.875 1.00 35.66 235 PRO A CA 1
ATOM 1866 C C . PRO A 1 235 ? -40.712 15.738 34.651 1.00 35.66 235 PRO A C 1
ATOM 1868 O O . PRO A 1 235 ? -40.268 16.768 35.162 1.00 35.66 235 PRO A O 1
ATOM 1871 N N . LEU A 1 236 ? -41.774 15.747 33.850 1.00 47.62 236 LEU A N 1
ATOM 1872 C CA . LEU A 1 236 ? -42.695 16.869 33.759 1.00 47.62 236 LEU A CA 1
ATOM 1873 C C . LEU A 1 236 ? -43.628 16.809 34.964 1.00 47.62 236 LEU A C 1
ATOM 1875 O O . LEU A 1 236 ? -44.678 16.194 34.874 1.00 47.62 236 LEU A O 1
ATOM 1879 N N . GLU A 1 237 ? -43.244 17.427 36.076 1.00 38.09 237 GLU A N 1
ATOM 1880 C CA . GLU A 1 237 ? -44.190 18.098 36.974 1.00 38.09 237 GLU A CA 1
ATOM 1881 C C . GLU A 1 237 ? -43.445 18.774 38.125 1.00 38.09 237 GLU A C 1
ATOM 1883 O O . GLU A 1 237 ? -42.935 18.115 39.026 1.00 38.09 237 GLU A O 1
ATOM 1888 N N . GLN A 1 238 ? -43.443 20.108 38.117 1.00 35.38 238 GLN A N 1
ATOM 1889 C CA . GLN A 1 238 ? -43.810 20.879 39.303 1.00 35.38 238 GLN A CA 1
ATOM 1890 C C . GLN A 1 238 ? -44.224 22.307 38.915 1.00 35.38 238 GLN A C 1
ATOM 1892 O O . GLN A 1 238 ? -43.415 23.163 38.574 1.00 35.38 238 GLN A O 1
ATOM 1897 N N . SER A 1 239 ? -45.545 22.494 38.959 1.00 34.31 239 SER A N 1
ATOM 1898 C CA . SER A 1 239 ? -46.279 23.685 39.399 1.00 34.31 239 SER A CA 1
ATOM 1899 C C . SER A 1 239 ? -45.879 25.062 38.850 1.00 34.31 239 SER A C 1
ATOM 1901 O O . SER A 1 239 ? -45.098 25.793 39.456 1.00 34.31 239 SER A O 1
ATOM 1903 N N . ALA A 1 240 ? -46.603 25.507 37.824 1.00 36.66 240 ALA A N 1
ATOM 1904 C CA . ALA A 1 240 ? -47.015 26.904 37.717 1.00 36.66 240 ALA A CA 1
ATOM 1905 C C . ALA A 1 240 ? -48.546 26.946 37.796 1.00 36.66 240 ALA A C 1
ATOM 19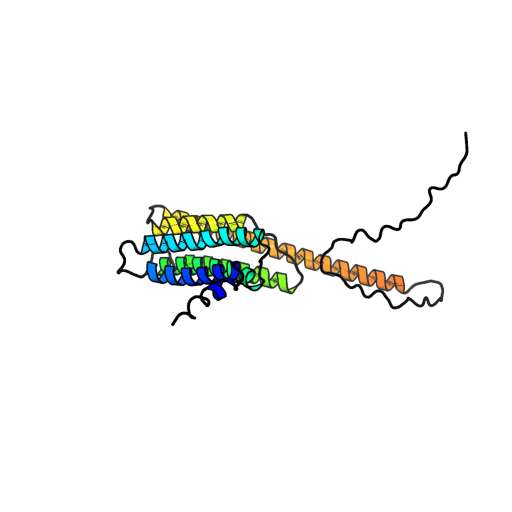07 O O . ALA A 1 240 ? -49.247 26.709 36.815 1.00 36.66 240 ALA A O 1
ATOM 1908 N N . GLY A 1 241 ? -49.052 27.187 39.003 1.00 34.44 241 GLY A N 1
ATOM 1909 C CA . GLY A 1 241 ? -50.454 27.464 39.272 1.00 34.44 241 GLY A CA 1
ATOM 1910 C C . GLY A 1 241 ? -50.577 28.720 40.128 1.00 34.44 241 GLY A C 1
ATOM 1911 O O . GLY A 1 241 ? -50.464 28.646 41.345 1.00 34.44 241 GLY A O 1
ATOM 1912 N N . SER A 1 242 ? -50.840 29.856 39.486 1.00 36.72 242 SER A N 1
ATOM 1913 C CA . SER A 1 242 ? -51.686 30.930 40.021 1.00 36.72 242 SER A CA 1
ATOM 1914 C C . SER A 1 242 ? -52.551 31.420 38.845 1.00 36.72 242 SER A C 1
ATOM 1916 O O . SER A 1 242 ? -52.029 31.805 37.806 1.00 36.72 242 SER A O 1
ATOM 1918 N N . THR A 1 243 ? -53.859 31.132 38.789 1.00 38.78 243 THR A N 1
ATOM 1919 C CA . THR A 1 243 ? -54.972 31.944 39.342 1.00 38.78 243 THR A CA 1
ATOM 1920 C C . THR A 1 243 ? -54.709 33.449 39.202 1.00 38.78 243 THR A C 1
ATOM 1922 O O . THR A 1 243 ? -53.747 33.927 39.787 1.00 38.78 243 THR A O 1
ATOM 1925 N N . GLY A 1 244 ? -55.492 34.294 38.529 1.00 35.50 244 GLY A N 1
ATOM 1926 C CA . GLY A 1 244 ? -56.858 34.256 37.995 1.00 35.50 244 GLY A CA 1
ATOM 1927 C C . GLY A 1 244 ? -57.402 35.707 37.965 1.00 35.50 244 GLY A C 1
ATOM 1928 O O . GLY A 1 244 ? -56.794 36.568 38.596 1.00 35.50 244 GLY A O 1
ATOM 1929 N N . LYS A 1 245 ? -58.569 35.927 37.323 1.00 37.25 245 LYS A N 1
ATOM 1930 C CA . LYS A 1 245 ? -59.358 37.192 37.207 1.00 37.25 245 LYS A CA 1
ATOM 1931 C C . LYS A 1 245 ? -58.704 38.284 36.342 1.00 37.25 245 LYS A C 1
ATOM 1933 O O . LYS A 1 245 ? -57.508 38.487 36.428 1.00 37.25 245 LYS A O 1
ATOM 1938 N N . GLY A 1 246 ? -59.399 39.024 35.488 1.00 40.50 246 GLY A N 1
ATOM 1939 C CA . GLY A 1 246 ? -60.812 39.381 35.382 1.00 40.50 246 GLY A CA 1
ATOM 1940 C C . GLY A 1 246 ? -60.831 40.825 34.858 1.00 40.50 246 GLY A C 1
ATOM 1941 O O . GLY A 1 246 ? -60.017 41.615 35.332 1.00 40.50 246 GLY A O 1
ATOM 1942 N N . ASP A 1 247 ? -61.740 41.094 33.919 1.00 36.84 247 ASP A N 1
ATOM 1943 C CA . ASP A 1 247 ? -61.994 42.350 33.180 1.00 36.84 247 ASP A CA 1
ATOM 1944 C C . ASP A 1 247 ? -61.115 42.639 31.946 1.00 36.84 247 ASP A C 1
ATOM 1946 O O . ASP A 1 247 ? -59.872 42.729 32.058 1.00 36.84 247 ASP A O 1
#

Secondary structure (DSSP, 8-state):
--SSSTTSSGGGGS-HHHHHHHHHHHHHHHHHHHHT-TTSTTHHHHHHHHHHHHHHHHHHHHHHHHHHT---HHHHHHHHHHHHHHHHHHHHHHHHTTSS-HHHHHHHHHHHHHHHHHHHHHHTTS----PPPHHHHHHHHHHHHHHHHHHTT-TTHHHHHHHHHHHHHHHHHHHHHHHHHHHHHHHHHHHHHHHHHHHHHHHTT--SS-------S-------SS----TT---------------

Foldseek 3Di:
DPPPPVVVCVVVVPQPLVVLLVVLLVLLVVLLVLLPPPVDDPSLVVSLVSLVVSVVSLVVSVVVCVVVVSDDPVSVVSSVVSNVSSLLSLVVSCVVVVLDPPVLSVLSVVLVVLLVVLVVVLVVPDPDPPPDDPLVVVLVVLSSVLSVCSSVVPPCSVVSSVVSSVSSVVVSVVSVVVSVVVVVVVVVVVVVVVVVVVVVVVVVVDDPDPDDDPDPPDDPPPDDPDPDDDPPPDDPDDDDDDDDDDD